Protein AF-A0A932MX57-F1 (afdb_monomer)

Structure (mmCIF, N/CA/C/O backbone):
data_AF-A0A932MX57-F1
#
_entry.id   AF-A0A932MX57-F1
#
loop_
_atom_site.group_PDB
_atom_site.id
_atom_site.type_symbol
_atom_site.label_atom_id
_atom_site.label_alt_id
_atom_s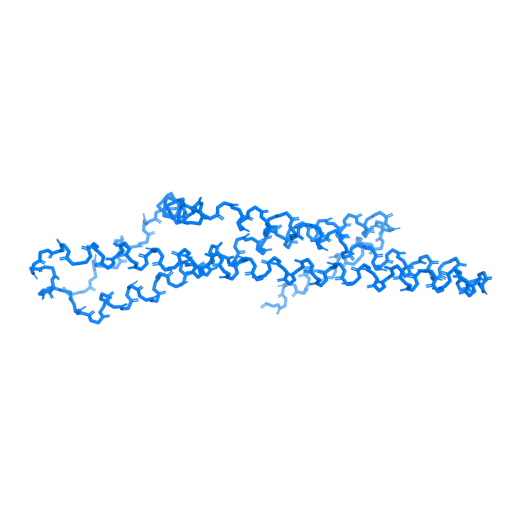ite.label_comp_id
_atom_site.label_asym_id
_atom_site.label_entity_id
_atom_site.label_seq_id
_atom_site.pdbx_PDB_ins_code
_atom_site.Cartn_x
_atom_site.Cartn_y
_atom_site.Cartn_z
_atom_site.occupancy
_atom_site.B_iso_or_equiv
_atom_site.auth_seq_id
_atom_sit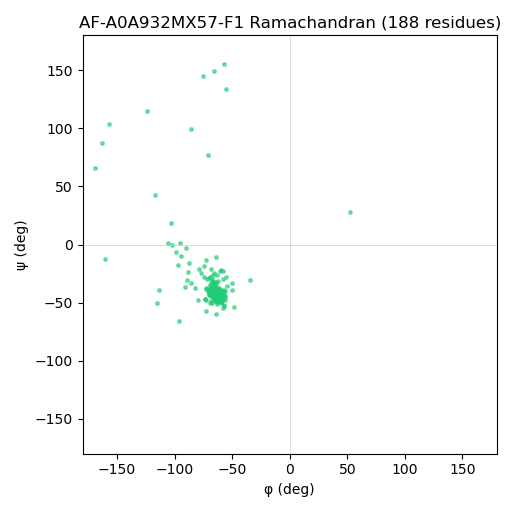e.auth_comp_id
_atom_site.auth_asym_id
_atom_site.auth_atom_id
_atom_site.pdbx_PDB_model_num
ATOM 1 N N . MET A 1 1 ? -16.344 -32.170 36.814 1.00 47.81 1 MET A N 1
ATOM 2 C CA . MET A 1 1 ? -14.963 -31.634 36.803 1.00 47.81 1 MET A CA 1
ATOM 3 C C . MET A 1 1 ? -14.183 -32.578 35.899 1.00 47.81 1 MET A C 1
ATOM 5 O O . MET A 1 1 ? -14.097 -33.732 36.265 1.00 47.81 1 MET A O 1
ATOM 9 N N . THR A 1 2 ? -13.761 -32.312 34.668 1.00 46.16 2 THR A N 1
ATOM 10 C CA . THR A 1 2 ? -13.458 -31.107 33.882 1.00 46.16 2 THR A CA 1
ATOM 11 C C . THR A 1 2 ? -13.429 -31.552 32.406 1.00 46.16 2 THR A C 1
ATOM 13 O O . THR A 1 2 ? -12.384 -31.977 31.940 1.00 46.16 2 THR A O 1
ATOM 16 N N . SER A 1 3 ? -14.552 -31.571 31.680 1.00 47.53 3 SER A N 1
ATOM 17 C CA . SER A 1 3 ? -14.542 -31.882 30.231 1.00 47.53 3 SER A CA 1
ATOM 18 C C . SER A 1 3 ? -15.901 -31.581 29.595 1.00 47.53 3 SER A C 1
ATOM 20 O O . SER A 1 3 ? -16.673 -32.481 29.284 1.00 47.53 3 SER A O 1
ATOM 22 N N . THR A 1 4 ? -16.290 -30.309 29.549 1.00 45.38 4 THR A N 1
ATOM 23 C CA . THR A 1 4 ? -17.557 -29.898 28.890 1.00 45.38 4 THR A CA 1
ATOM 24 C C . THR A 1 4 ? -17.593 -28.411 28.538 1.00 45.38 4 THR A C 1
ATOM 26 O O . THR A 1 4 ? -18.430 -27.983 27.758 1.00 45.38 4 THR A O 1
ATOM 29 N N . ALA A 1 5 ? -16.654 -27.612 29.057 1.00 40.66 5 ALA A N 1
ATOM 30 C CA . ALA A 1 5 ? -16.520 -26.193 28.720 1.00 40.66 5 ALA A CA 1
ATOM 31 C C . ALA A 1 5 ? -15.582 -25.922 27.524 1.00 40.66 5 ALA A C 1
ATOM 33 O O . ALA A 1 5 ? -15.442 -24.774 27.126 1.00 40.66 5 ALA A O 1
ATOM 34 N N . SER A 1 6 ? -14.939 -26.953 26.957 1.00 43.47 6 SER A N 1
ATOM 35 C CA . SER A 1 6 ? -13.992 -26.802 25.836 1.00 43.47 6 SER A CA 1
ATOM 36 C C . SER A 1 6 ? -14.625 -27.004 24.452 1.00 43.47 6 SER A C 1
ATOM 38 O O . SER A 1 6 ? -13.971 -26.727 23.453 1.00 43.47 6 SER A O 1
ATOM 40 N N . GLU A 1 7 ? -15.872 -27.477 24.368 1.00 38.56 7 GLU A N 1
ATOM 41 C CA . GLU A 1 7 ? -16.530 -27.784 23.083 1.00 38.56 7 GLU A CA 1
ATOM 42 C C . GLU A 1 7 ? -17.479 -26.681 22.586 1.00 38.56 7 GLU A C 1
ATOM 44 O O . GLU A 1 7 ? -17.960 -26.758 21.460 1.00 38.56 7 GLU A O 1
ATOM 49 N N . ILE A 1 8 ? -17.735 -25.628 23.374 1.00 44.47 8 ILE A N 1
ATOM 50 C CA . ILE A 1 8 ? -18.719 -24.591 23.003 1.00 44.47 8 ILE A CA 1
ATOM 51 C C . ILE A 1 8 ? -18.107 -23.453 22.153 1.00 44.47 8 ILE A C 1
ATOM 53 O O . ILE A 1 8 ? -18.850 -22.754 21.471 1.00 44.47 8 ILE A O 1
ATOM 57 N N . ASP A 1 9 ? -16.778 -23.299 22.085 1.00 45.47 9 ASP A N 1
ATOM 58 C CA . ASP A 1 9 ? -16.151 -22.101 21.479 1.00 45.47 9 ASP A CA 1
ATOM 59 C C . ASP A 1 9 ? -15.515 -22.284 20.085 1.00 45.47 9 ASP A C 1
ATOM 61 O O . ASP A 1 9 ? -15.012 -21.322 19.513 1.00 45.47 9 ASP A O 1
ATOM 65 N N . LEU A 1 10 ? -15.566 -23.475 19.475 1.00 47.25 10 LEU A N 1
ATOM 66 C CA . LEU A 1 10 ? -14.996 -23.708 18.128 1.00 47.25 10 LEU A CA 1
ATOM 67 C C . LEU A 1 10 ? -16.045 -23.741 17.000 1.00 47.25 10 LEU A C 1
ATOM 69 O O . LEU A 1 10 ? -15.696 -23.878 15.829 1.00 47.25 10 LEU A O 1
ATOM 73 N N . ALA A 1 11 ? -17.328 -23.570 17.331 1.00 41.97 11 ALA A N 1
ATOM 74 C CA . ALA A 1 11 ? -18.441 -23.550 16.377 1.00 41.97 11 ALA A CA 1
ATOM 75 C C . ALA A 1 11 ? -18.968 -22.131 16.073 1.00 41.97 11 ALA A C 1
ATOM 77 O O . ALA A 1 11 ? -20.075 -21.968 15.554 1.00 41.97 11 ALA A O 1
ATOM 78 N N . GLY A 1 12 ? -18.182 -21.087 16.362 1.00 49.28 12 GLY A N 1
ATOM 79 C CA . GLY A 1 12 ? -18.401 -19.736 15.841 1.00 49.28 12 GLY A CA 1
ATOM 80 C C . GLY A 1 12 ? -18.081 -19.705 14.349 1.00 49.28 12 GLY A C 1
ATOM 81 O O . GLY A 1 12 ? -16.996 -19.315 13.950 1.00 49.28 12 GLY A O 1
ATOM 82 N N . GLY A 1 13 ? -18.989 -20.225 13.521 1.00 53.78 13 GLY A N 1
ATOM 83 C CA . GLY A 1 13 ? -18.751 -20.403 12.091 1.00 53.78 13 GLY A CA 1
ATOM 84 C C . GLY A 1 13 ? -18.389 -19.098 11.380 1.00 53.78 13 GLY A C 1
ATOM 85 O O . GLY A 1 13 ? -18.833 -18.029 11.788 1.00 53.78 13 GLY A O 1
ATOM 86 N N . ARG A 1 14 ? -17.672 -19.209 10.252 1.00 58.84 14 ARG A N 1
ATOM 87 C CA . ARG A 1 14 ? -17.261 -18.119 9.334 1.00 58.84 14 ARG A CA 1
ATOM 88 C C . ARG A 1 14 ? -18.279 -16.970 9.177 1.00 58.84 14 ARG A C 1
ATOM 90 O O . ARG A 1 14 ? -17.895 -15.831 8.942 1.00 58.84 14 ARG A O 1
ATOM 97 N N . GLY A 1 15 ? -19.583 -17.240 9.294 1.00 59.03 15 GLY A N 1
ATOM 98 C CA . GLY A 1 15 ? -20.644 -16.226 9.261 1.00 59.03 15 GLY A CA 1
ATOM 99 C C . GLY A 1 15 ? -20.685 -15.261 10.460 1.00 59.03 15 GLY A C 1
ATOM 100 O O . GLY A 1 15 ? -21.033 -14.095 10.273 1.00 59.03 15 GLY A O 1
ATOM 101 N N . ALA A 1 16 ? -20.316 -15.697 11.669 1.00 64.81 16 ALA A N 1
ATOM 102 C CA . ALA A 1 16 ? -20.217 -14.846 12.857 1.00 64.81 16 ALA A CA 1
ATOM 103 C C . ALA A 1 16 ? -19.025 -13.881 12.750 1.00 64.81 16 ALA A C 1
ATOM 105 O O . ALA A 1 16 ? -19.187 -12.683 12.997 1.00 64.81 16 ALA A O 1
ATOM 106 N N . ASP A 1 17 ? -17.880 -14.372 12.269 1.00 71.62 17 ASP A N 1
ATOM 107 C CA . ASP A 1 17 ? -16.683 -13.561 12.011 1.00 71.62 17 ASP A CA 1
ATOM 108 C C . ASP A 1 17 ? -16.954 -12.487 10.954 1.00 71.62 17 ASP A C 1
ATOM 110 O O . ASP A 1 17 ? -16.626 -11.317 11.144 1.00 71.62 17 ASP A O 1
ATOM 114 N N . VAL A 1 18 ? -17.649 -12.844 9.867 1.00 71.31 18 VAL A N 1
ATOM 115 C CA . VAL A 1 18 ? -18.044 -11.896 8.811 1.00 71.31 18 VAL A CA 1
ATOM 116 C C . VAL A 1 18 ? -19.054 -10.863 9.326 1.00 71.31 18 VAL A C 1
ATOM 118 O O . VAL A 1 18 ? -18.989 -9.688 8.956 1.00 71.31 18 VAL A O 1
ATOM 121 N N . ALA A 1 19 ? -19.982 -11.251 10.205 1.00 74.06 19 ALA A N 1
ATOM 122 C CA . ALA A 1 19 ? -20.934 -10.319 10.807 1.00 74.06 19 ALA A CA 1
ATOM 123 C C . ALA A 1 19 ? -20.250 -9.321 11.761 1.00 74.06 19 ALA A C 1
ATOM 125 O O . ALA A 1 19 ? -20.599 -8.133 11.758 1.00 74.06 19 ALA A O 1
ATOM 126 N N . LEU A 1 20 ? -19.266 -9.783 12.540 1.00 69.69 20 LEU A N 1
ATOM 127 C CA . LEU A 1 20 ? -18.418 -8.943 13.388 1.00 69.69 20 LEU A CA 1
ATOM 128 C C . LEU A 1 20 ? -17.550 -8.007 12.542 1.00 69.69 20 LEU A C 1
ATOM 130 O O . LEU A 1 20 ? -17.558 -6.798 12.776 1.00 69.69 20 LEU A O 1
ATOM 134 N N . ALA A 1 21 ? -16.913 -8.533 11.494 1.00 69.19 21 ALA A N 1
ATOM 135 C CA . ALA A 1 21 ? -16.140 -7.759 10.531 1.00 69.19 21 ALA A CA 1
ATOM 136 C C . ALA A 1 21 ? -16.981 -6.654 9.885 1.00 69.19 21 ALA A C 1
ATOM 138 O O . ALA A 1 21 ? -16.568 -5.500 9.844 1.00 69.19 21 ALA A O 1
ATOM 139 N N . ARG A 1 22 ? -18.213 -6.959 9.461 1.00 73.44 22 ARG A N 1
ATOM 140 C CA . ARG A 1 22 ? -19.132 -5.966 8.885 1.00 73.44 22 ARG A CA 1
ATOM 141 C C . ARG A 1 22 ? -19.522 -4.876 9.884 1.00 73.44 22 ARG A C 1
ATOM 143 O O . ARG A 1 22 ? -19.647 -3.713 9.505 1.00 73.44 22 ARG A O 1
ATOM 150 N N . ARG A 1 23 ? -19.723 -5.228 11.158 1.00 72.81 23 ARG A N 1
ATOM 151 C CA . ARG A 1 23 ? -20.000 -4.250 12.223 1.00 72.81 23 ARG A CA 1
ATOM 152 C C . ARG A 1 23 ? -18.809 -3.329 12.472 1.00 72.81 23 ARG A C 1
ATOM 154 O O . ARG A 1 23 ? -19.013 -2.135 12.649 1.00 72.81 23 ARG A O 1
ATOM 161 N N . LEU A 1 24 ? -17.590 -3.855 12.447 1.00 69.44 24 LEU A N 1
ATOM 162 C CA . LEU A 1 24 ? -16.365 -3.069 12.619 1.00 69.44 24 LEU A CA 1
ATOM 163 C C . LEU A 1 24 ? -16.059 -2.207 11.389 1.00 69.44 24 LEU A C 1
ATOM 165 O O . LEU A 1 24 ? -15.724 -1.031 11.524 1.00 69.44 24 LEU A O 1
ATOM 169 N N . LEU A 1 25 ? -16.309 -2.732 10.189 1.00 71.25 25 LEU A N 1
ATOM 170 C CA . LEU A 1 25 ? -16.274 -1.965 8.944 1.00 71.25 25 LEU A CA 1
ATOM 171 C C . LEU A 1 25 ? -17.253 -0.786 8.966 1.00 71.25 25 LEU A C 1
ATOM 173 O O . LEU A 1 25 ? -16.968 0.238 8.354 1.00 71.25 25 LEU A O 1
ATOM 177 N N . ALA A 1 26 ? -18.371 -0.868 9.695 1.00 77.06 26 ALA A N 1
ATOM 178 C CA . ALA A 1 26 ? -19.262 0.278 9.873 1.00 77.06 26 ALA A CA 1
ATOM 179 C C . ALA A 1 26 ? -18.611 1.410 10.696 1.00 77.06 26 ALA A C 1
ATOM 181 O O . ALA A 1 26 ? -18.819 2.581 10.375 1.00 77.06 26 ALA A O 1
ATOM 182 N N . TYR A 1 27 ? -17.774 1.087 11.692 1.00 72.31 27 TYR A N 1
ATOM 183 C CA . TYR A 1 27 ? -16.999 2.083 12.450 1.00 72.31 27 TYR A CA 1
ATOM 184 C C . TYR A 1 27 ? -15.904 2.737 11.597 1.00 72.31 27 TYR A C 1
ATOM 186 O O . TYR A 1 27 ? -15.683 3.946 11.693 1.00 72.31 27 TYR A O 1
ATOM 194 N N . LEU A 1 28 ? -15.270 1.978 10.697 1.00 68.75 28 LEU A N 1
ATOM 195 C CA . LEU A 1 28 ? -14.362 2.540 9.687 1.00 68.75 28 LEU A CA 1
ATOM 196 C C . LEU A 1 28 ? -15.116 3.381 8.649 1.00 68.75 28 LEU A C 1
ATOM 198 O O . LEU A 1 28 ? -14.673 4.462 8.262 1.00 68.75 28 LEU A O 1
ATOM 202 N N . GLY A 1 29 ? -16.311 2.931 8.266 1.00 65.12 29 GLY A N 1
ATOM 203 C CA . GLY A 1 29 ? -17.237 3.613 7.370 1.00 65.12 29 GLY A CA 1
ATOM 204 C C . GLY A 1 29 ? -17.777 4.940 7.910 1.00 65.12 29 GLY A C 1
ATOM 205 O O . GLY A 1 29 ? -18.346 5.707 7.137 1.00 65.12 29 GLY A O 1
ATOM 206 N N . ALA A 1 30 ? -17.564 5.272 9.186 1.00 70.81 30 ALA A N 1
ATOM 207 C CA . ALA A 1 30 ? -17.800 6.622 9.702 1.00 70.81 30 ALA A CA 1
ATOM 208 C C . ALA A 1 30 ? -16.797 7.648 9.124 1.00 70.81 30 ALA A C 1
ATOM 210 O O . ALA A 1 30 ? -17.087 8.840 9.053 1.00 70.81 30 ALA A O 1
ATOM 211 N N . HIS A 1 31 ? -15.643 7.184 8.632 1.00 75.38 31 HIS A N 1
ATOM 212 C CA . HIS A 1 31 ? -14.534 8.001 8.135 1.00 75.38 31 HIS A CA 1
ATOM 213 C C . HIS A 1 31 ? -14.260 7.770 6.636 1.00 75.38 31 HIS A C 1
ATOM 215 O O . HIS A 1 31 ? -13.109 7.716 6.197 1.00 75.38 31 HIS A O 1
ATOM 221 N N . LYS A 1 32 ? -15.329 7.689 5.826 1.00 77.06 32 LYS A N 1
ATOM 222 C CA . LYS A 1 32 ? -15.288 7.342 4.385 1.00 77.06 32 LYS A CA 1
ATOM 223 C C . LYS A 1 32 ? -14.277 8.138 3.563 1.00 77.06 32 LYS A C 1
ATOM 225 O O . LYS A 1 32 ? -13.723 7.599 2.619 1.00 77.06 32 LYS A O 1
ATOM 230 N N . ARG A 1 33 ? -14.032 9.406 3.911 1.00 81.44 33 ARG A N 1
ATOM 231 C CA . ARG A 1 33 ? -13.084 10.271 3.188 1.00 81.44 33 ARG A CA 1
ATOM 232 C C . ARG A 1 33 ? -11.636 9.805 3.336 1.00 81.44 33 ARG A C 1
ATOM 234 O O . ARG A 1 33 ? -10.925 9.772 2.346 1.00 81.44 33 ARG A O 1
ATOM 241 N N . LEU A 1 34 ? -11.218 9.430 4.547 1.00 79.19 34 LEU A N 1
ATOM 242 C CA . LEU A 1 34 ? -9.859 8.932 4.799 1.00 79.19 34 LEU A CA 1
ATOM 243 C C . LEU A 1 34 ? -9.666 7.537 4.207 1.00 79.19 34 LEU A C 1
ATOM 245 O O . LEU A 1 34 ? -8.636 7.267 3.601 1.00 79.19 34 LEU A O 1
ATOM 249 N N . PHE A 1 35 ? -10.687 6.687 4.333 1.00 79.62 35 PHE A N 1
ATOM 250 C CA . PHE A 1 35 ? -10.674 5.360 3.729 1.00 79.62 35 PHE A CA 1
ATOM 251 C C . PHE A 1 35 ? -10.602 5.432 2.198 1.00 79.62 35 PHE A C 1
ATOM 253 O O . PHE A 1 35 ? -9.745 4.793 1.602 1.00 79.62 35 PHE A O 1
ATOM 260 N N . ALA A 1 36 ? -11.442 6.257 1.564 1.00 80.75 36 ALA A N 1
ATOM 261 C CA . ALA A 1 36 ? -11.409 6.461 0.119 1.00 80.75 36 ALA A CA 1
ATOM 262 C C . ALA A 1 36 ? -10.081 7.072 -0.342 1.00 80.75 36 ALA A C 1
ATOM 264 O O . ALA A 1 36 ? -9.539 6.627 -1.342 1.00 80.75 36 ALA A O 1
ATOM 265 N N . LEU A 1 37 ? -9.539 8.048 0.395 1.00 83.94 37 LEU A N 1
ATOM 266 C CA . LEU A 1 37 ? -8.249 8.668 0.092 1.00 83.94 37 LEU A CA 1
ATOM 267 C C . LEU A 1 37 ? -7.128 7.621 0.039 1.00 83.94 37 LEU A C 1
ATOM 269 O O . LEU A 1 37 ? -6.439 7.520 -0.968 1.00 83.94 37 LEU A O 1
ATOM 273 N N . ALA A 1 38 ? -6.987 6.811 1.085 1.00 80.44 38 ALA A N 1
ATOM 274 C CA . ALA A 1 38 ? -5.987 5.747 1.135 1.00 80.44 38 ALA A CA 1
ATOM 275 C C . ALA A 1 38 ? -6.220 4.658 0.077 1.00 80.44 38 ALA A C 1
ATOM 277 O O . ALA A 1 38 ? -5.279 4.243 -0.592 1.00 80.44 38 ALA A O 1
ATOM 278 N N . LEU A 1 39 ? -7.475 4.250 -0.140 1.00 80.62 39 LEU A N 1
ATOM 279 C CA . LEU A 1 39 ? -7.830 3.272 -1.172 1.00 80.62 39 LEU A CA 1
ATOM 280 C C . LEU A 1 39 ? -7.515 3.770 -2.591 1.00 80.62 39 LEU A C 1
ATOM 282 O O . LEU A 1 39 ? -7.311 2.958 -3.482 1.00 80.62 39 LEU A O 1
ATOM 286 N N . LEU A 1 40 ? -7.484 5.085 -2.813 1.00 83.81 40 LEU A N 1
ATOM 287 C CA . LEU A 1 40 ? -7.181 5.692 -4.111 1.00 83.81 40 LEU A CA 1
ATOM 288 C C . LEU A 1 40 ? -5.677 5.976 -4.265 1.00 83.81 40 LEU A C 1
ATOM 290 O O . LEU A 1 40 ? -5.124 5.789 -5.344 1.00 83.81 40 LEU A O 1
ATOM 294 N N . LEU A 1 41 ? -5.001 6.370 -3.182 1.00 82.94 41 LEU A N 1
ATOM 295 C CA . LEU A 1 41 ? -3.552 6.602 -3.152 1.00 82.94 41 LEU A CA 1
ATOM 296 C C . LEU A 1 41 ? -2.742 5.315 -3.277 1.00 82.94 41 LEU A C 1
ATOM 298 O O . LEU A 1 41 ? -1.727 5.311 -3.967 1.00 82.94 41 LEU A O 1
ATOM 302 N N . TYR A 1 42 ? -3.175 4.231 -2.633 1.00 79.12 42 TYR A N 1
ATOM 303 C CA . TYR A 1 42 ? -2.397 2.997 -2.619 1.00 79.12 42 TYR A CA 1
ATOM 304 C C . TYR A 1 42 ? -2.209 2.398 -4.032 1.00 79.12 42 TYR A C 1
ATOM 306 O O . TYR A 1 42 ? -1.067 2.133 -4.410 1.00 79.12 42 TYR A O 1
ATOM 314 N N . PRO A 1 43 ? -3.256 2.241 -4.870 1.00 78.88 43 PRO A N 1
ATOM 315 C CA . PRO A 1 43 ? -3.097 1.738 -6.235 1.00 78.88 43 PRO A CA 1
ATOM 316 C C . PRO A 1 43 ? -2.232 2.643 -7.117 1.00 78.88 43 PRO A C 1
ATOM 318 O O . PRO A 1 43 ? -1.538 2.149 -7.999 1.00 78.88 43 PRO A O 1
ATOM 321 N N . LEU A 1 44 ? -2.244 3.961 -6.885 1.00 83.56 44 LEU A N 1
ATOM 322 C CA . LEU A 1 44 ? -1.368 4.894 -7.604 1.00 83.56 44 LEU A CA 1
ATOM 323 C C . LEU A 1 44 ? 0.113 4.622 -7.302 1.00 83.56 44 LEU A C 1
ATOM 325 O O . LEU A 1 44 ? 0.935 4.628 -8.219 1.00 83.56 44 LEU A O 1
ATOM 329 N N . GLY A 1 45 ? 0.44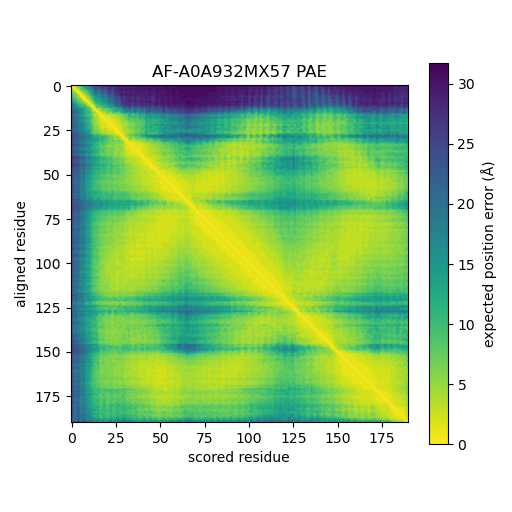3 4.325 -6.042 1.00 83.94 45 GLY A N 1
ATOM 330 C CA . GLY A 1 45 ? 1.780 3.871 -5.656 1.00 83.94 45 GLY A CA 1
ATOM 331 C C . GLY A 1 45 ? 2.135 2.531 -6.292 1.00 83.94 45 GLY A C 1
ATOM 332 O O . GLY A 1 45 ? 3.171 2.418 -6.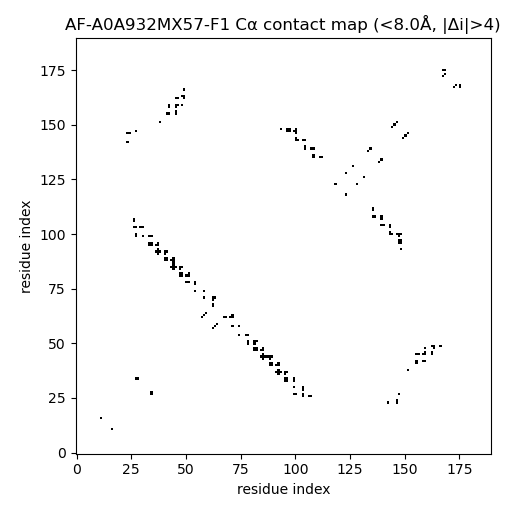939 1.00 83.94 45 GLY A O 1
ATOM 333 N N . ALA A 1 46 ? 1.228 1.554 -6.212 1.00 79.31 46 ALA A N 1
ATOM 334 C CA . ALA A 1 46 ? 1.413 0.221 -6.790 1.00 79.31 46 ALA A CA 1
ATOM 335 C C . ALA A 1 46 ? 1.692 0.248 -8.304 1.00 79.31 46 ALA A C 1
ATOM 337 O O . ALA A 1 46 ? 2.527 -0.502 -8.800 1.00 79.31 46 ALA A O 1
ATOM 338 N N . LEU A 1 47 ? 1.024 1.134 -9.049 1.00 82.38 47 LEU A N 1
ATOM 339 C CA . LEU A 1 47 ? 1.285 1.324 -10.479 1.00 82.38 47 LEU A CA 1
ATOM 340 C C . LEU A 1 47 ? 2.620 2.033 -10.740 1.00 82.38 47 LEU A C 1
ATOM 342 O O . LEU A 1 47 ? 3.259 1.779 -11.760 1.00 82.38 47 LEU A O 1
ATOM 346 N N . SER A 1 48 ? 3.061 2.894 -9.821 1.00 87.38 48 SER A N 1
ATOM 347 C CA . SER A 1 48 ? 4.342 3.597 -9.937 1.00 87.38 48 SER A CA 1
ATOM 348 C C . SER A 1 48 ? 5.534 2.646 -9.812 1.00 87.38 48 SER A C 1
ATOM 350 O O . SER A 1 48 ? 6.523 2.860 -10.505 1.00 87.38 48 SER A O 1
ATOM 352 N N . VAL A 1 49 ? 5.405 1.545 -9.056 1.00 87.56 49 VAL A N 1
ATOM 353 C CA . VAL A 1 49 ? 6.421 0.472 -8.926 1.00 87.56 49 VAL A CA 1
ATOM 354 C C . VAL A 1 49 ? 6.832 -0.115 -10.283 1.00 87.56 49 VAL A C 1
ATOM 356 O O . VAL A 1 49 ? 7.952 -0.592 -10.461 1.00 87.56 49 VAL A O 1
ATOM 359 N N . VAL A 1 50 ? 5.936 -0.077 -11.272 1.00 90.00 50 VAL A N 1
ATOM 360 C CA . VAL A 1 50 ? 6.181 -0.626 -12.611 1.00 90.00 50 VAL A CA 1
ATOM 361 C C . VAL A 1 50 ? 7.075 0.286 -13.460 1.00 90.00 50 VAL A C 1
ATOM 363 O O . VAL A 1 50 ? 7.755 -0.180 -14.375 1.00 90.00 50 VAL A O 1
ATOM 366 N N . ILE A 1 51 ? 7.109 1.585 -13.158 1.00 90.88 51 ILE A N 1
ATOM 367 C CA . ILE A 1 51 ? 7.813 2.588 -13.963 1.00 90.88 51 ILE A CA 1
ATOM 368 C C . ILE A 1 51 ? 9.345 2.421 -13.871 1.00 90.88 51 ILE A C 1
ATOM 370 O O . ILE A 1 51 ? 9.976 2.336 -14.927 1.00 90.88 51 ILE A O 1
ATOM 374 N N . PRO A 1 52 ? 9.975 2.322 -12.677 1.00 90.25 52 PRO A N 1
ATOM 375 C CA . PRO A 1 52 ? 11.422 2.150 -12.537 1.00 90.25 52 PRO A CA 1
ATOM 376 C C . PRO A 1 52 ? 12.043 1.044 -13.414 1.00 90.25 52 PRO A C 1
ATOM 378 O O . PRO A 1 52 ? 12.959 1.359 -14.174 1.00 90.25 52 PRO A O 1
ATOM 381 N N . PRO A 1 53 ? 11.575 -0.220 -13.393 1.00 89.56 53 PRO A N 1
ATOM 382 C CA . PRO A 1 53 ? 12.169 -1.285 -14.208 1.00 89.56 53 PRO A CA 1
ATOM 383 C C . PRO A 1 53 ? 11.984 -1.068 -15.716 1.00 89.56 53 PRO A C 1
ATOM 385 O O . PRO A 1 53 ? 12.882 -1.409 -16.485 1.00 89.56 53 PRO A O 1
ATOM 388 N N . PHE A 1 54 ? 10.878 -0.452 -16.150 1.00 90.38 54 PHE A N 1
ATOM 389 C CA . PHE A 1 54 ? 10.700 -0.069 -17.553 1.00 90.38 54 PHE A CA 1
ATOM 390 C C . PHE A 1 54 ? 11.723 0.990 -17.986 1.00 90.38 54 PHE A C 1
ATOM 392 O O . PHE A 1 54 ? 12.372 0.836 -19.019 1.00 90.38 54 PHE A O 1
ATOM 399 N N . LEU A 1 55 ? 11.919 2.036 -17.175 1.00 91.12 55 LEU A N 1
ATOM 400 C CA . LEU A 1 55 ? 12.907 3.077 -17.471 1.00 91.12 55 LEU A CA 1
ATOM 401 C C . LEU A 1 55 ? 14.330 2.513 -17.466 1.00 91.12 55 LEU A C 1
ATOM 403 O O . LEU A 1 55 ? 15.125 2.871 -18.327 1.00 91.12 55 LEU A O 1
ATOM 407 N N . VAL A 1 56 ? 14.652 1.610 -16.533 1.00 91.88 56 VAL A N 1
ATOM 408 C CA . VAL A 1 56 ? 15.960 0.940 -16.498 1.00 91.88 56 VAL A CA 1
ATOM 409 C C . VAL A 1 56 ? 16.191 0.140 -17.776 1.00 91.88 56 VAL A C 1
ATOM 411 O O . VAL A 1 56 ? 17.270 0.246 -18.352 1.00 91.88 56 VAL A O 1
ATOM 414 N N . ARG A 1 57 ? 15.188 -0.599 -18.264 1.00 90.81 57 ARG A N 1
ATOM 415 C CA . ARG A 1 57 ? 15.288 -1.304 -19.548 1.00 90.81 57 ARG A CA 1
ATOM 416 C C . ARG A 1 57 ? 15.604 -0.345 -20.697 1.00 90.81 57 ARG A C 1
ATOM 418 O O . ARG A 1 57 ? 16.567 -0.577 -21.413 1.00 90.81 57 ARG A O 1
ATOM 425 N N . GLU A 1 58 ? 14.840 0.734 -20.855 1.00 91.00 58 GLU A N 1
ATOM 426 C CA . GLU A 1 58 ? 15.065 1.710 -21.936 1.00 91.00 58 GLU A CA 1
ATOM 427 C C . GLU A 1 58 ? 16.441 2.387 -21.835 1.00 91.00 58 GLU A C 1
ATOM 429 O O . GLU A 1 58 ? 17.124 2.596 -22.843 1.00 91.00 58 GLU A O 1
ATOM 434 N N . ILE A 1 59 ? 16.901 2.673 -20.612 1.00 91.88 59 ILE A N 1
ATOM 435 C CA . ILE A 1 59 ? 18.254 3.186 -20.380 1.00 91.88 59 ILE A CA 1
ATOM 436 C C . ILE A 1 59 ? 19.299 2.183 -20.889 1.00 91.88 59 ILE A C 1
ATOM 438 O O . ILE A 1 59 ? 20.231 2.575 -21.593 1.00 91.88 59 ILE A O 1
ATOM 442 N N . LEU A 1 60 ? 19.156 0.901 -20.547 1.00 91.88 60 LEU A N 1
ATOM 443 C CA . LEU A 1 60 ? 20.110 -0.142 -20.925 1.00 91.88 60 LEU A CA 1
ATOM 444 C C . LEU A 1 60 ? 20.080 -0.464 -22.428 1.00 91.88 60 LEU A C 1
ATOM 446 O O . LEU A 1 60 ? 21.144 -0.617 -23.025 1.00 91.88 60 LEU A O 1
ATOM 450 N N . ASP A 1 61 ? 18.894 -0.536 -23.032 1.00 91.75 61 ASP A N 1
ATOM 451 C CA . ASP A 1 61 ? 18.702 -1.017 -24.406 1.00 91.75 61 ASP A CA 1
ATOM 452 C C . ASP A 1 61 ? 18.894 0.087 -25.461 1.00 91.75 61 ASP A C 1
ATOM 454 O O . ASP A 1 61 ? 19.375 -0.188 -26.561 1.00 91.75 61 ASP A O 1
ATOM 458 N N . VAL A 1 62 ? 18.533 1.338 -25.150 1.00 90.38 62 VAL A N 1
ATOM 459 C CA . VAL A 1 62 ? 18.514 2.444 -26.128 1.00 90.38 62 VAL A CA 1
ATOM 460 C C . VAL A 1 62 ? 19.532 3.522 -25.778 1.00 90.38 62 VAL A C 1
ATOM 462 O O . VAL A 1 62 ? 20.348 3.917 -26.616 1.00 90.38 62 VAL A O 1
ATOM 465 N N . VAL A 1 63 ? 19.521 3.996 -24.531 1.00 89.12 63 VAL A N 1
ATOM 466 C CA . VAL A 1 63 ? 20.291 5.184 -24.134 1.00 89.12 63 VAL A CA 1
ATOM 467 C C . VAL A 1 63 ? 21.786 4.893 -24.047 1.00 89.12 63 VAL A C 1
ATOM 469 O O . VAL A 1 63 ? 22.595 5.658 -24.577 1.00 89.12 63 VAL A O 1
ATOM 472 N N . ILE A 1 64 ? 22.171 3.788 -23.403 1.00 89.88 64 ILE A N 1
ATOM 473 C CA . ILE A 1 64 ? 23.582 3.410 -23.255 1.00 89.88 64 ILE A CA 1
ATOM 474 C C . ILE A 1 64 ? 24.223 3.094 -24.618 1.00 89.88 64 ILE A C 1
ATOM 476 O O . ILE A 1 64 ? 25.286 3.662 -24.895 1.00 89.88 64 ILE A O 1
ATOM 480 N N . PRO A 1 65 ? 23.615 2.275 -25.503 1.00 92.50 65 PRO A N 1
ATOM 481 C CA . PRO A 1 65 ? 24.169 2.025 -26.833 1.00 92.50 65 PRO A CA 1
ATOM 482 C C . PRO A 1 65 ? 24.216 3.284 -27.704 1.00 92.50 65 PRO A C 1
ATOM 484 O O . PRO A 1 65 ? 25.198 3.497 -28.414 1.00 92.50 65 PRO A O 1
ATOM 487 N N . GLY A 1 66 ? 23.195 4.146 -27.607 1.00 89.12 66 GLY A N 1
ATOM 488 C CA . GLY A 1 66 ? 23.130 5.425 -28.319 1.00 89.12 66 GLY A CA 1
ATOM 489 C C . GLY A 1 66 ? 24.067 6.510 -27.775 1.00 89.12 66 GLY A C 1
ATOM 490 O O . GLY A 1 66 ? 24.293 7.509 -28.453 1.00 89.12 66 GLY A O 1
ATOM 491 N N . ARG A 1 67 ? 24.637 6.318 -26.574 1.00 89.94 67 ARG A N 1
ATOM 492 C CA . ARG A 1 67 ? 25.494 7.279 -25.847 1.00 89.94 67 ARG A CA 1
ATOM 493 C C . ARG A 1 67 ? 24.863 8.673 -25.692 1.00 89.94 67 ARG A C 1
ATOM 495 O O . ARG A 1 67 ? 25.583 9.668 -25.587 1.00 89.94 67 ARG A O 1
ATOM 502 N N . ASP A 1 68 ? 23.534 8.749 -25.657 1.00 91.38 68 ASP A N 1
ATOM 503 C CA . ASP A 1 68 ? 22.801 10.011 -25.549 1.00 91.38 68 ASP A CA 1
ATOM 504 C C . ASP A 1 68 ? 22.646 10.419 -24.078 1.00 91.38 68 ASP A C 1
ATOM 506 O O . ASP A 1 68 ? 21.779 9.941 -23.342 1.00 91.38 68 ASP A O 1
ATOM 510 N N . LEU A 1 69 ? 23.515 11.329 -23.639 1.00 89.50 69 LEU A N 1
ATOM 511 C CA . LEU A 1 69 ? 23.504 11.846 -22.271 1.00 89.50 69 LEU A CA 1
ATOM 5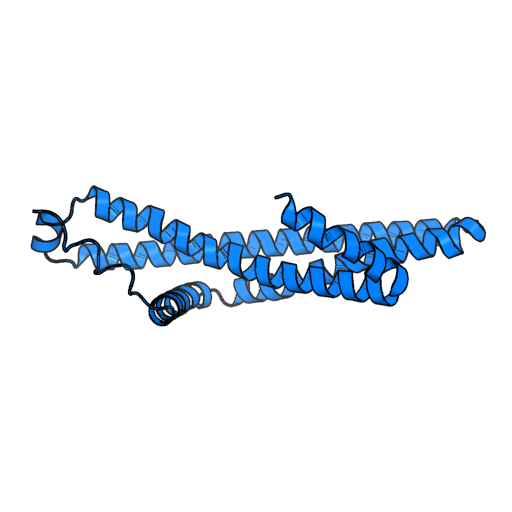12 C C . LEU A 1 69 ? 22.252 12.686 -21.967 1.00 89.50 69 LEU A C 1
ATOM 514 O O . LEU A 1 69 ? 21.832 12.752 -20.814 1.00 89.50 69 LEU A O 1
ATOM 518 N N . GLY A 1 70 ? 21.630 13.304 -22.976 1.00 91.12 70 GLY A N 1
ATOM 519 C CA . GLY A 1 70 ? 20.405 14.083 -22.799 1.00 91.12 70 GLY A CA 1
ATOM 520 C C . GLY A 1 70 ? 19.223 13.187 -22.437 1.00 91.12 70 GLY A C 1
ATOM 521 O O . GLY A 1 70 ? 18.542 13.431 -21.437 1.00 91.12 70 GLY A O 1
ATOM 522 N N . LEU A 1 71 ? 19.035 12.104 -23.197 1.00 90.50 71 LEU A N 1
ATOM 523 C CA . LEU A 1 71 ? 18.043 11.070 -22.882 1.00 90.50 71 LEU A CA 1
ATOM 524 C C . LEU A 1 71 ? 18.323 10.423 -21.522 1.00 90.50 71 LEU A C 1
ATOM 526 O O . LEU A 1 71 ? 17.391 10.207 -20.749 1.00 90.50 71 LEU A O 1
ATOM 530 N N . LEU A 1 72 ? 19.594 10.187 -21.182 1.00 92.88 72 LEU A N 1
ATOM 531 C CA . LEU A 1 72 ? 19.968 9.633 -19.881 1.00 92.88 72 LEU A CA 1
ATOM 532 C C . LEU A 1 72 ? 19.504 10.513 -18.715 1.00 92.88 72 LEU A C 1
ATOM 534 O O . LEU A 1 72 ? 18.904 10.006 -17.769 1.00 92.88 72 LEU A O 1
ATOM 538 N N . HIS A 1 73 ? 19.744 11.826 -18.778 1.00 93.06 73 HIS A N 1
ATOM 539 C CA . HIS A 1 73 ? 19.302 12.752 -17.733 1.00 93.06 73 HIS A CA 1
ATOM 540 C C . HIS A 1 73 ? 17.775 12.835 -17.637 1.00 93.06 73 HIS A C 1
ATOM 542 O O . HIS A 1 73 ? 17.241 12.891 -16.527 1.00 93.06 73 HIS A O 1
ATOM 548 N N . LEU A 1 74 ? 17.068 12.794 -18.772 1.00 93.75 74 LEU A N 1
ATOM 549 C CA . LEU A 1 74 ? 15.606 12.773 -18.797 1.00 93.75 74 LEU A CA 1
ATOM 550 C C . LEU A 1 74 ? 15.052 11.512 -18.119 1.00 93.75 74 LEU A C 1
ATOM 552 O O . LEU A 1 74 ? 14.222 11.618 -17.217 1.00 93.75 74 LEU A O 1
ATOM 556 N N . PHE A 1 75 ? 15.532 10.329 -18.510 1.00 92.88 75 PHE A N 1
ATOM 557 C CA . PHE A 1 75 ? 15.090 9.064 -17.924 1.00 92.88 75 PHE A CA 1
ATOM 558 C C . PHE A 1 75 ? 15.473 8.940 -16.446 1.00 92.88 75 PHE A C 1
ATOM 560 O O . PHE A 1 75 ? 14.661 8.471 -15.652 1.00 92.88 75 PHE A O 1
ATOM 567 N N . ALA A 1 76 ? 16.651 9.427 -16.045 1.00 92.19 76 ALA A N 1
ATOM 568 C CA . ALA A 1 76 ? 17.040 9.499 -14.638 1.00 92.19 76 ALA A CA 1
ATOM 569 C C . ALA A 1 76 ? 16.114 10.429 -13.831 1.00 92.19 76 ALA A C 1
ATOM 571 O O . ALA A 1 76 ? 15.708 10.088 -12.720 1.00 92.19 76 ALA A O 1
ATOM 572 N N . GLY A 1 77 ? 15.727 11.579 -14.393 1.00 94.31 77 GLY A N 1
ATOM 573 C CA . GLY A 1 77 ? 14.753 12.484 -13.779 1.00 94.31 77 GLY A CA 1
ATOM 574 C C . GLY A 1 77 ? 13.368 11.848 -13.631 1.00 94.31 77 GLY A C 1
ATOM 575 O O . GLY A 1 77 ? 12.768 11.923 -12.560 1.00 94.31 77 GLY A O 1
ATOM 576 N N . LEU A 1 78 ? 12.886 11.162 -14.673 1.00 94.38 78 LEU A N 1
ATOM 577 C CA . LEU A 1 78 ? 11.628 10.407 -14.632 1.00 94.38 78 LEU A CA 1
ATOM 578 C C . LEU A 1 78 ? 11.673 9.276 -13.604 1.00 94.38 78 LEU A C 1
ATOM 580 O O . LEU A 1 78 ? 10.701 9.073 -12.882 1.00 94.38 78 LEU A O 1
ATOM 584 N N . TYR A 1 79 ? 12.805 8.583 -13.494 1.00 93.44 79 TYR A N 1
ATOM 585 C CA . TYR A 1 79 ? 13.015 7.523 -12.514 1.00 93.44 79 TYR A CA 1
ATOM 586 C C . TYR A 1 79 ? 12.917 8.059 -11.083 1.00 93.44 79 TYR A C 1
ATOM 588 O O . TYR A 1 79 ? 12.175 7.519 -10.264 1.00 93.44 79 TYR A O 1
ATOM 596 N N . LEU A 1 80 ? 13.600 9.170 -10.790 1.00 94.81 80 LEU A N 1
ATOM 597 C CA . LEU A 1 80 ? 13.503 9.830 -9.486 1.00 94.81 80 LEU A CA 1
ATOM 598 C C . LEU A 1 80 ? 12.082 10.335 -9.203 1.00 94.81 80 LEU A C 1
ATOM 600 O O . LEU A 1 80 ? 11.608 10.209 -8.076 1.00 94.81 80 LEU A O 1
ATOM 604 N N . GLY A 1 81 ? 11.390 10.865 -10.214 1.00 94.56 81 GLY A N 1
ATOM 605 C CA . GLY A 1 81 ? 9.994 11.285 -10.099 1.00 94.56 81 GLY A CA 1
ATOM 606 C C . GLY A 1 81 ? 9.047 10.122 -9.793 1.00 94.56 81 GLY A C 1
ATOM 607 O O . GLY A 1 81 ? 8.181 10.253 -8.930 1.00 94.56 81 GLY A O 1
ATOM 608 N N . ALA A 1 82 ? 9.242 8.975 -10.449 1.00 92.38 82 ALA A N 1
ATOM 609 C CA . ALA A 1 82 ? 8.467 7.762 -10.207 1.00 92.38 82 ALA A CA 1
ATOM 610 C C . ALA A 1 82 ? 8.683 7.227 -8.787 1.00 92.38 82 ALA A C 1
ATOM 612 O O . ALA A 1 82 ? 7.706 6.974 -8.085 1.00 92.38 82 ALA A O 1
ATOM 613 N N . LEU A 1 83 ? 9.940 7.153 -8.328 1.00 92.62 83 LEU A N 1
ATOM 614 C CA . LEU A 1 83 ? 10.249 6.782 -6.946 1.00 92.62 83 LEU A CA 1
ATOM 615 C C . LEU A 1 83 ? 9.608 7.755 -5.958 1.00 92.62 83 LEU A C 1
ATOM 617 O O . LEU A 1 83 ? 8.965 7.339 -5.000 1.00 92.62 83 LEU A O 1
ATOM 621 N N . PHE A 1 84 ? 9.743 9.060 -6.187 1.00 94.19 84 PHE A N 1
ATOM 622 C CA . PHE A 1 84 ? 9.135 10.051 -5.308 1.00 94.19 84 PHE A CA 1
ATOM 623 C C . PHE A 1 84 ? 7.614 9.874 -5.220 1.00 94.19 84 PHE A C 1
ATOM 625 O O . PHE A 1 84 ? 7.062 9.913 -4.123 1.00 94.19 84 PHE A O 1
ATOM 632 N N . LEU A 1 85 ? 6.941 9.636 -6.349 1.00 92.31 85 LEU A N 1
ATOM 633 C CA . LEU A 1 85 ? 5.501 9.391 -6.391 1.00 92.31 85 LEU A CA 1
ATOM 634 C C . LEU A 1 85 ? 5.112 8.109 -5.642 1.00 92.31 85 LEU A C 1
ATOM 636 O O . LEU A 1 85 ? 4.156 8.124 -4.863 1.00 92.31 85 LEU A O 1
ATOM 640 N N . GLU A 1 86 ? 5.859 7.025 -5.839 1.00 89.88 86 GLU A N 1
ATOM 641 C CA . GLU A 1 86 ? 5.674 5.752 -5.140 1.00 89.88 86 GLU A CA 1
ATOM 642 C C . GLU A 1 86 ? 5.781 5.938 -3.619 1.00 89.88 86 GLU A C 1
ATOM 644 O O . GLU A 1 86 ? 4.831 5.658 -2.886 1.00 89.88 86 GLU A O 1
ATOM 649 N N . TYR A 1 87 ? 6.886 6.514 -3.138 1.00 91.31 87 TYR A N 1
ATOM 650 C CA . TYR A 1 87 ? 7.098 6.741 -1.708 1.00 91.31 87 TYR A CA 1
ATOM 651 C C . TYR A 1 87 ? 6.093 7.735 -1.117 1.00 91.31 87 TYR A C 1
ATOM 653 O O . TYR A 1 87 ? 5.571 7.503 -0.026 1.00 91.31 87 TYR A O 1
ATOM 661 N N . ALA A 1 88 ? 5.786 8.833 -1.815 1.00 93.25 88 ALA A N 1
ATOM 662 C CA . ALA A 1 88 ? 4.845 9.839 -1.330 1.00 93.25 88 ALA A CA 1
ATOM 663 C C . ALA A 1 88 ? 3.418 9.283 -1.226 1.00 93.25 88 ALA A C 1
ATOM 665 O O . ALA A 1 88 ? 2.730 9.532 -0.233 1.00 93.25 88 ALA A O 1
ATOM 666 N N . SER A 1 89 ? 2.975 8.512 -2.223 1.00 90.31 89 SER A N 1
ATOM 667 C CA . SER A 1 89 ? 1.649 7.884 -2.218 1.00 90.31 89 SER A CA 1
ATOM 668 C C . SER A 1 89 ? 1.539 6.783 -1.163 1.00 90.31 89 SER A C 1
ATOM 670 O O . SER A 1 89 ? 0.565 6.768 -0.404 1.00 90.31 89 SER A O 1
ATOM 672 N N . GLY A 1 90 ? 2.564 5.934 -1.037 1.00 88.06 90 GLY A N 1
ATOM 673 C CA . GLY A 1 90 ? 2.656 4.919 0.010 1.00 88.06 90 GLY A CA 1
ATOM 674 C C . GLY A 1 90 ? 2.629 5.536 1.408 1.00 88.06 90 GLY A C 1
ATOM 675 O O . GLY A 1 90 ? 1.814 5.144 2.245 1.00 88.06 90 GLY A O 1
ATOM 676 N N . PHE A 1 91 ? 3.437 6.573 1.645 1.00 89.88 91 PHE A N 1
ATOM 677 C CA . PHE A 1 91 ? 3.462 7.299 2.915 1.00 89.88 91 PHE A CA 1
ATOM 678 C C . PHE A 1 91 ? 2.114 7.958 3.233 1.00 89.88 91 PHE A C 1
ATOM 680 O O . PHE A 1 91 ? 1.604 7.829 4.347 1.00 89.88 91 PHE A O 1
ATOM 687 N N . ALA A 1 92 ? 1.497 8.638 2.263 1.00 90.38 92 ALA A N 1
ATOM 688 C CA . ALA A 1 92 ? 0.196 9.273 2.452 1.00 90.38 92 ALA A CA 1
ATOM 689 C C . ALA A 1 92 ? -0.909 8.248 2.754 1.00 90.38 92 ALA A C 1
ATOM 691 O O . ALA A 1 92 ? -1.737 8.486 3.637 1.00 90.38 92 ALA A O 1
ATOM 692 N N . SER A 1 93 ? -0.905 7.099 2.071 1.00 86.44 93 SER A N 1
ATOM 693 C CA . SER A 1 93 ? -1.838 6.004 2.344 1.00 86.44 93 SER A CA 1
ATOM 694 C C . SER A 1 93 ? -1.629 5.419 3.743 1.00 86.44 93 SER A C 1
ATOM 696 O O . SER A 1 93 ? -2.594 5.279 4.498 1.00 86.44 93 SER A O 1
ATOM 698 N N . LEU A 1 94 ? -0.374 5.163 4.132 1.00 86.00 94 LEU A N 1
ATOM 699 C CA . LEU A 1 94 ? -0.019 4.664 5.463 1.00 86.00 94 LEU A CA 1
ATOM 700 C C . LEU A 1 94 ? -0.501 5.616 6.565 1.00 86.00 94 LEU A C 1
ATOM 702 O O . LEU A 1 94 ? -1.145 5.191 7.524 1.00 86.00 94 LEU A O 1
ATOM 706 N N . GLN A 1 95 ? -0.258 6.919 6.406 1.00 88.44 95 GLN A N 1
ATOM 707 C CA . GLN A 1 95 ? -0.705 7.930 7.363 1.00 88.44 95 GLN A CA 1
ATOM 708 C C . GLN A 1 95 ? -2.233 8.033 7.422 1.00 88.44 95 GLN A C 1
ATOM 710 O O . GLN A 1 95 ? -2.805 8.103 8.512 1.00 88.44 95 GLN A O 1
ATOM 715 N N . ALA A 1 96 ? -2.915 8.010 6.275 1.00 86.88 96 ALA A N 1
ATOM 716 C CA . ALA A 1 96 ? -4.374 8.031 6.224 1.00 86.88 96 ALA A CA 1
ATOM 717 C C . ALA A 1 96 ? -4.988 6.803 6.919 1.00 86.88 96 ALA A C 1
ATOM 719 O O . ALA A 1 96 ? -5.953 6.955 7.674 1.00 86.88 9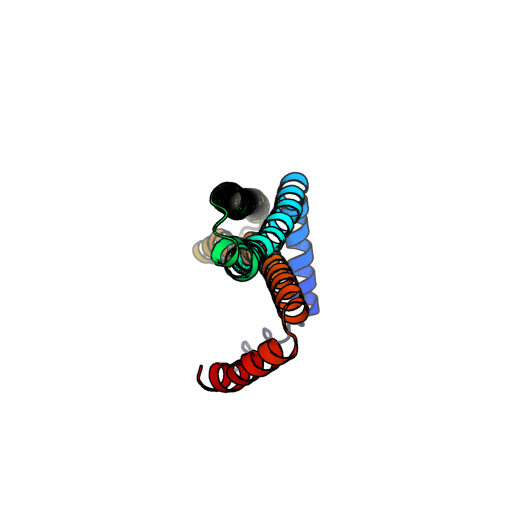6 ALA A O 1
ATOM 720 N N . MET A 1 97 ? -4.401 5.620 6.725 1.00 83.62 97 MET A N 1
ATOM 721 C CA . MET A 1 97 ? -4.801 4.375 7.387 1.00 83.62 97 MET A CA 1
ATOM 722 C C . MET A 1 97 ? -4.532 4.395 8.893 1.00 83.62 97 MET A C 1
ATOM 724 O O . MET A 1 97 ? -5.416 4.051 9.677 1.00 83.62 97 MET A O 1
ATOM 728 N N . SER A 1 98 ? -3.372 4.898 9.319 1.00 85.56 98 SER A N 1
ATOM 729 C CA . SER A 1 98 ? -3.046 5.066 10.739 1.00 85.56 98 SER A CA 1
ATOM 730 C C . SER A 1 98 ? -4.044 5.995 11.442 1.00 85.56 98 SER A C 1
ATOM 732 O O . SER A 1 98 ? -4.649 5.634 12.455 1.00 85.56 98 SER A O 1
ATOM 734 N N . VAL A 1 99 ? -4.325 7.165 10.855 1.00 87.44 99 VAL A N 1
ATOM 735 C CA . VAL A 1 99 ? -5.316 8.110 11.396 1.00 87.44 99 VAL A CA 1
ATOM 736 C C . VAL A 1 99 ? -6.717 7.498 11.415 1.00 87.44 99 VAL A C 1
ATOM 738 O O . VAL A 1 99 ? -7.459 7.693 12.382 1.00 87.44 99 VAL A O 1
ATOM 741 N N . LEU A 1 100 ? -7.096 6.761 10.370 1.00 85.25 100 LEU A N 1
ATOM 742 C CA . LEU A 1 100 ? -8.375 6.062 10.302 1.00 85.25 100 LEU A CA 1
ATOM 743 C C . LEU A 1 100 ? -8.519 5.039 11.439 1.00 85.25 100 LEU A C 1
ATOM 745 O O . LEU A 1 100 ? -9.528 5.072 12.147 1.00 85.25 100 LEU A O 1
ATOM 749 N N . GLY A 1 101 ? -7.509 4.189 11.643 1.00 83.44 101 GLY A N 1
ATOM 750 C CA . GLY A 1 101 ? -7.491 3.184 12.705 1.00 83.44 101 GLY A CA 1
ATOM 751 C C . GLY A 1 101 ? -7.609 3.808 14.089 1.00 83.44 101 GLY A C 1
ATOM 752 O O . GLY A 1 101 ? -8.454 3.402 14.884 1.00 83.44 101 GLY A O 1
ATOM 753 N N . GLN A 1 102 ? -6.857 4.877 14.357 1.00 86.38 102 GLN A N 1
ATOM 754 C CA . GLN A 1 102 ? -6.933 5.584 15.640 1.00 86.38 102 GLN A CA 1
ATOM 755 C C . GLN A 1 102 ? -8.303 6.235 15.881 1.00 86.38 102 GLN A C 1
ATOM 757 O O . GLN A 1 102 ? -8.830 6.200 16.996 1.00 86.38 102 GLN A O 1
ATOM 762 N N . ARG A 1 103 ? -8.929 6.811 14.846 1.00 86.88 103 ARG A N 1
ATOM 763 C CA . ARG A 1 103 ? -10.274 7.392 14.978 1.00 86.88 103 ARG A CA 1
ATOM 764 C C . ARG A 1 103 ? -11.340 6.327 15.213 1.00 86.88 103 ARG A C 1
ATOM 766 O O . ARG A 1 103 ? -12.171 6.508 16.100 1.00 86.88 103 ARG A O 1
ATOM 773 N N . ALA A 1 104 ? -11.299 5.223 14.468 1.00 83.44 104 ALA A N 1
ATOM 774 C CA . ALA A 1 104 ? -12.206 4.097 14.673 1.00 83.44 104 ALA A CA 1
ATOM 775 C C . ALA A 1 104 ? -12.051 3.509 16.084 1.00 83.44 104 ALA A C 1
ATOM 777 O O . ALA A 1 104 ? -13.047 3.310 16.781 1.00 83.44 104 ALA A O 1
ATOM 778 N N . MET A 1 105 ? -10.806 3.349 16.540 1.00 84.62 105 MET A N 1
ATOM 779 C CA . MET A 1 105 ? -10.468 2.893 17.886 1.00 84.62 105 MET A CA 1
ATOM 780 C C . MET A 1 105 ? -11.064 3.793 18.971 1.00 84.62 105 MET A C 1
ATOM 782 O O . MET A 1 105 ? -11.677 3.316 19.928 1.00 84.62 105 MET A O 1
ATOM 786 N N . ARG A 1 106 ? -10.919 5.114 18.814 1.00 87.38 106 ARG A N 1
ATOM 787 C CA . ARG A 1 106 ? -11.468 6.100 19.750 1.00 87.38 106 ARG A CA 1
ATOM 788 C C . ARG A 1 106 ? -12.989 5.993 19.851 1.00 87.38 106 ARG A C 1
ATOM 790 O O . ARG A 1 106 ? -13.521 6.004 20.961 1.00 87.38 106 ARG A O 1
ATOM 797 N N . THR A 1 107 ? -13.681 5.888 18.717 1.00 86.69 107 THR A N 1
ATOM 798 C CA . THR A 1 107 ? -15.142 5.742 18.691 1.00 86.69 107 THR A CA 1
ATOM 799 C C . THR A 1 107 ? -15.573 4.431 19.349 1.00 86.69 107 THR A C 1
ATOM 801 O O . THR A 1 107 ? -16.438 4.445 20.221 1.00 86.69 107 THR A O 1
ATOM 804 N N . LEU A 1 108 ? -14.914 3.316 19.021 1.00 85.69 108 LEU A N 1
ATOM 805 C CA . LEU A 1 108 ? -15.250 2.006 19.576 1.00 85.69 108 LEU A CA 1
ATOM 806 C C . LEU A 1 108 ? -15.035 1.946 21.099 1.00 85.69 108 LEU A C 1
ATOM 808 O O . LEU A 1 108 ? -15.910 1.468 21.821 1.00 85.69 108 LEU A O 1
ATOM 812 N N . ARG A 1 109 ? -13.919 2.491 21.610 1.00 87.62 109 ARG A N 1
ATOM 813 C CA . ARG A 1 109 ? -13.668 2.591 23.061 1.00 87.62 109 ARG A CA 1
ATOM 814 C C . ARG A 1 109 ? -14.732 3.440 23.763 1.00 87.62 109 ARG A C 1
ATOM 816 O O . ARG A 1 109 ? -15.188 3.056 24.837 1.00 87.62 109 ARG A O 1
ATOM 823 N N . SER A 1 110 ? -15.155 4.554 23.161 1.00 90.19 110 SER A N 1
ATOM 824 C CA . SER A 1 110 ? -16.210 5.418 23.713 1.00 90.19 110 SER A CA 1
ATOM 825 C C . SER A 1 110 ? -17.553 4.687 23.824 1.00 90.19 110 SER A C 1
ATOM 827 O O . SER A 1 110 ? -18.185 4.709 24.882 1.00 90.19 110 SER A O 1
ATOM 829 N N . ASP A 1 111 ? -17.967 3.985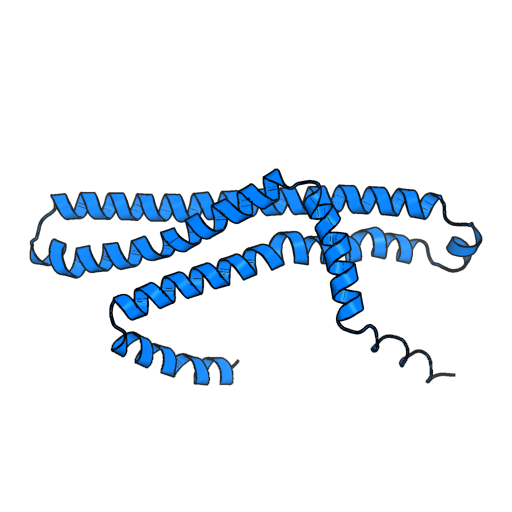 22.769 1.00 88.69 111 ASP A N 1
ATOM 830 C CA . ASP A 1 111 ? -19.248 3.272 22.739 1.00 88.69 111 ASP A CA 1
ATOM 831 C C . ASP A 1 111 ? -19.264 2.078 23.698 1.00 88.69 111 ASP A C 1
ATOM 833 O O . ASP A 1 111 ? -20.244 1.858 24.419 1.00 88.69 111 ASP A O 1
ATOM 837 N N . LEU A 1 112 ? -18.155 1.338 23.779 1.00 88.25 112 LEU A N 1
ATOM 838 C CA . LEU A 1 112 ? -18.012 0.254 24.746 1.00 88.25 112 LEU A CA 1
ATOM 839 C C . LEU A 1 112 ? -17.986 0.780 26.184 1.00 88.25 112 LEU A C 1
ATOM 841 O O . LEU A 1 112 ? -18.656 0.211 27.044 1.00 88.25 112 LEU A O 1
ATOM 845 N N . PHE A 1 113 ? -17.293 1.888 26.456 1.00 89.81 113 PHE A N 1
ATOM 846 C CA . PHE A 1 113 ? -17.271 2.497 27.786 1.00 89.81 113 PHE A CA 1
ATOM 847 C C . PHE A 1 113 ? -18.666 2.974 28.218 1.00 89.81 113 PHE A C 1
ATOM 849 O O . PHE A 1 113 ? -19.093 2.724 29.347 1.00 89.81 113 PHE A O 1
ATOM 856 N N . ALA A 1 114 ? -19.424 3.594 27.309 1.00 92.31 114 ALA A N 1
ATOM 857 C CA . ALA A 1 114 ? -20.811 3.984 27.553 1.00 92.31 114 ALA A CA 1
ATOM 858 C C . ALA A 1 114 ? -21.730 2.772 27.787 1.00 92.31 114 ALA A C 1
ATOM 860 O O . ALA A 1 114 ? -22.673 2.848 28.577 1.00 92.31 114 ALA A O 1
ATOM 861 N N . LYS A 1 115 ? -21.467 1.641 27.119 1.00 89.56 115 LYS A N 1
ATOM 862 C CA . LYS A 1 115 ? -22.210 0.393 27.330 1.00 89.56 115 LYS A CA 1
ATOM 863 C C . LYS A 1 115 ? -21.893 -0.229 28.686 1.00 89.56 115 LYS A C 1
ATOM 865 O O . LYS A 1 115 ? -22.822 -0.643 29.374 1.00 89.56 115 LYS A O 1
ATOM 870 N N . VAL A 1 116 ? -20.617 -0.258 29.071 1.00 88.94 116 VAL A N 1
ATOM 871 C CA . VAL A 1 116 ? -20.163 -0.810 30.353 1.00 88.94 116 VAL A CA 1
ATOM 872 C C . VAL A 1 116 ? -20.781 -0.047 31.520 1.00 88.94 116 VAL A C 1
ATOM 874 O O . VAL A 1 116 ? -21.318 -0.678 32.420 1.00 88.94 116 VAL A O 1
ATOM 877 N N . GLN A 1 117 ? -20.832 1.287 31.470 1.00 90.75 117 GLN A N 1
ATOM 878 C CA . GLN A 1 117 ? -21.467 2.102 32.520 1.00 90.75 117 GLN A CA 1
ATOM 879 C C . GLN A 1 117 ? -22.961 1.808 32.742 1.00 90.75 117 GLN A C 1
ATOM 881 O O . GLN A 1 117 ? -23.494 2.116 33.802 1.00 90.75 117 GLN A O 1
ATOM 886 N N . LYS A 1 118 ? -23.650 1.227 31.753 1.00 93.06 118 LYS A N 1
ATOM 887 C CA . LYS A 1 118 ? -25.080 0.887 31.829 1.00 93.06 118 LYS A CA 1
ATOM 888 C C . LYS A 1 118 ? -25.331 -0.564 32.250 1.00 93.06 118 LYS A C 1
ATOM 890 O O . LYS A 1 118 ? -26.483 -0.995 32.257 1.00 93.06 118 LYS A O 1
ATOM 895 N N . LEU A 1 119 ? -24.283 -1.343 32.530 1.00 91.00 119 LEU A N 1
ATOM 896 C CA . LEU A 1 119 ? -24.431 -2.734 32.952 1.00 91.00 119 LEU A CA 1
ATOM 897 C C . LEU A 1 119 ? -24.903 -2.818 34.413 1.00 91.00 119 LEU A C 1
ATOM 899 O O . LEU A 1 119 ? -24.513 -1.992 35.237 1.00 91.00 119 LEU A O 1
ATOM 903 N N . PRO A 1 120 ? -25.738 -3.813 34.755 1.00 92.06 120 PRO A N 1
ATOM 904 C CA . PRO A 1 120 ? -26.193 -4.015 36.126 1.00 92.06 120 PRO A CA 1
ATOM 905 C C . PRO A 1 120 ? -25.033 -4.416 37.048 1.00 92.06 120 PRO A C 1
ATOM 907 O O . PRO A 1 120 ? -24.121 -5.122 36.620 1.00 92.06 120 PRO A O 1
ATOM 910 N N . ALA A 1 121 ? -25.110 -4.043 38.331 1.00 87.75 121 ALA A N 1
ATOM 911 C CA . ALA A 1 121 ? -24.092 -4.351 39.348 1.00 87.75 121 ALA A CA 1
ATOM 912 C C . ALA A 1 121 ? -23.707 -5.846 39.385 1.00 87.75 121 ALA A C 1
ATOM 914 O O . ALA A 1 121 ? -22.527 -6.181 39.400 1.00 87.75 121 ALA A O 1
ATOM 915 N N . ALA A 1 122 ? -24.693 -6.739 39.225 1.00 89.19 122 ALA A N 1
ATOM 916 C CA . ALA A 1 122 ? -24.493 -8.190 39.181 1.00 89.19 122 ALA A CA 1
ATOM 917 C C . ALA A 1 122 ? -23.532 -8.673 38.073 1.00 89.19 122 ALA A C 1
ATOM 919 O O . ALA A 1 122 ? -22.972 -9.765 38.170 1.00 89.19 122 ALA A O 1
ATOM 920 N N . TYR A 1 123 ? -23.341 -7.894 37.001 1.00 86.69 123 TYR A N 1
ATOM 921 C CA . TYR A 1 123 ? -22.343 -8.193 35.972 1.00 86.69 123 TYR A CA 1
ATOM 922 C C . TYR A 1 123 ? -20.915 -7.966 36.489 1.00 86.69 123 TYR A C 1
ATOM 924 O O . TYR A 1 123 ? -20.015 -8.755 36.188 1.00 86.69 123 TYR A O 1
ATOM 932 N N . PHE A 1 124 ? -20.714 -6.913 37.283 1.00 86.19 124 PHE A N 1
ATOM 933 C CA . PHE A 1 124 ? -19.423 -6.552 37.867 1.00 86.19 124 PHE A CA 1
ATOM 934 C C . PHE A 1 124 ? -19.024 -7.479 39.021 1.00 86.19 124 PHE A C 1
ATOM 936 O O . PHE A 1 124 ? -17.839 -7.743 39.190 1.00 86.19 124 PHE A O 1
ATOM 943 N N . ASP A 1 125 ? -19.992 -8.070 39.723 1.00 87.69 125 ASP A N 1
ATOM 944 C CA . ASP A 1 125 ? -19.721 -9.081 40.758 1.00 87.69 125 ASP A CA 1
ATOM 945 C C . ASP A 1 125 ? -19.192 -10.401 40.169 1.00 87.69 125 ASP A C 1
ATOM 947 O O . ASP A 1 125 ? -18.454 -11.142 40.815 1.00 87.69 125 ASP A O 1
ATOM 951 N N . ARG A 1 126 ? -19.570 -10.711 38.921 1.00 86.00 126 ARG A N 1
ATOM 952 C CA . ARG A 1 126 ? -19.208 -11.961 38.227 1.00 86.00 126 ARG A CA 1
ATOM 953 C C . ARG A 1 126 ? -17.999 -11.824 37.307 1.00 86.00 126 ARG A C 1
ATOM 955 O O . ARG A 1 126 ? -17.413 -12.832 36.912 1.00 86.00 126 ARG A O 1
ATOM 962 N N . THR A 1 127 ? -17.640 -10.597 36.938 1.00 83.25 127 THR A N 1
ATOM 963 C CA . THR A 1 127 ? -16.610 -10.330 35.932 1.00 83.25 127 THR A CA 1
ATOM 964 C C . THR A 1 127 ? -15.538 -9.428 36.530 1.00 83.25 127 THR A C 1
ATOM 966 O O . THR A 1 127 ? -15.829 -8.267 36.812 1.00 83.25 127 THR A O 1
ATOM 969 N N . PRO A 1 128 ? -14.288 -9.906 36.685 1.00 86.75 128 PRO A N 1
ATOM 970 C CA . PRO A 1 128 ? -13.213 -9.079 37.219 1.00 86.75 128 PRO A CA 1
ATOM 971 C C . PRO A 1 128 ? -13.048 -7.794 36.402 1.00 86.75 128 PRO A C 1
ATOM 973 O O . PRO A 1 128 ? -12.973 -7.848 35.171 1.00 86.75 128 PRO A O 1
ATOM 976 N N . SER A 1 129 ? -12.926 -6.651 37.076 1.00 82.19 129 SER A N 1
ATOM 977 C CA . SER A 1 129 ? -12.740 -5.337 36.441 1.00 82.19 129 SER A CA 1
ATOM 978 C C . SER A 1 129 ? -11.543 -5.309 35.481 1.00 82.19 129 SER A C 1
ATOM 980 O O . SER A 1 129 ? -11.634 -4.736 34.396 1.00 82.19 129 SER A O 1
ATOM 982 N N . GLY A 1 130 ? -10.463 -6.025 35.815 1.00 84.19 130 GLY A N 1
ATOM 983 C CA . GLY A 1 130 ? -9.301 -6.204 34.940 1.00 84.19 130 GLY A CA 1
ATOM 984 C C . GLY A 1 130 ? -9.639 -6.865 33.599 1.00 84.19 130 GLY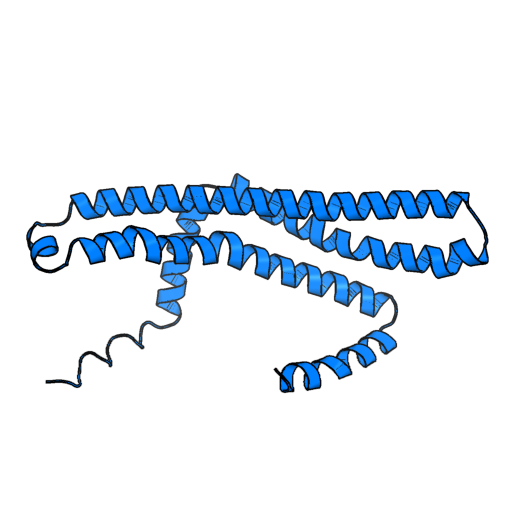 A C 1
ATOM 985 O O . GLY A 1 130 ? -9.162 -6.414 32.567 1.00 84.19 130 GLY A O 1
ATOM 986 N N . ARG A 1 131 ? -10.541 -7.859 33.573 1.00 85.31 131 ARG A N 1
ATOM 987 C CA . ARG A 1 131 ? -10.980 -8.510 32.324 1.00 85.31 131 ARG A CA 1
ATOM 988 C C . ARG A 1 131 ? -11.773 -7.550 31.441 1.00 85.31 131 ARG A C 1
ATOM 990 O O . ARG A 1 131 ? -11.634 -7.586 30.224 1.00 85.31 131 ARG A O 1
ATOM 997 N N . ILE A 1 132 ? -12.597 -6.693 32.046 1.00 82.75 132 ILE A N 1
ATOM 998 C CA . ILE A 1 132 ? -13.350 -5.660 31.322 1.00 82.75 132 ILE A CA 1
ATOM 999 C C . ILE A 1 132 ? -12.374 -4.668 30.681 1.00 82.75 132 ILE A C 1
ATOM 1001 O O . ILE A 1 132 ? -12.520 -4.349 29.503 1.00 82.75 132 ILE A O 1
ATOM 1005 N N . LEU A 1 133 ? -11.350 -4.243 31.428 1.00 84.38 133 LEU A N 1
ATOM 1006 C CA . LEU A 1 133 ? -10.318 -3.340 30.928 1.00 84.38 133 LEU A CA 1
ATOM 1007 C C . LEU A 1 133 ? -9.520 -3.965 29.776 1.00 84.38 133 LEU A C 1
ATOM 1009 O O . LEU A 1 133 ? -9.428 -3.349 28.722 1.00 84.38 133 LEU A O 1
ATOM 1013 N N . THR A 1 134 ? -9.033 -5.201 29.927 1.00 86.00 134 THR A N 1
ATOM 1014 C CA . THR A 1 134 ? -8.292 -5.910 28.869 1.00 86.00 134 THR A CA 1
ATOM 1015 C C . THR A 1 134 ? -9.114 -6.047 27.589 1.00 86.00 134 THR A C 1
ATOM 1017 O O . THR A 1 134 ? -8.583 -5.831 26.505 1.00 86.00 134 THR A O 1
ATOM 1020 N N . ARG A 1 135 ? -10.419 -6.331 27.694 1.00 82.75 135 ARG A N 1
ATOM 1021 C CA . ARG A 1 135 ? -11.307 -6.393 26.523 1.00 82.75 135 ARG A CA 1
ATOM 1022 C C . ARG A 1 135 ? -11.531 -5.028 25.877 1.00 82.75 135 ARG A C 1
ATOM 1024 O O . ARG A 1 135 ? -11.620 -4.941 24.663 1.00 82.75 135 ARG A O 1
ATOM 1031 N N . LEU A 1 136 ? -11.630 -3.959 26.667 1.00 81.44 136 LEU A N 1
ATOM 1032 C CA . LEU A 1 136 ? -11.778 -2.585 26.166 1.00 81.44 136 LEU A CA 1
ATOM 1033 C C . LEU A 1 136 ? -10.507 -2.053 25.491 1.00 81.44 136 LEU A C 1
ATOM 1035 O O . LEU A 1 136 ? -10.588 -1.173 24.630 1.00 81.44 136 LEU A O 1
ATOM 1039 N N . THR A 1 137 ? -9.338 -2.535 25.912 1.00 82.75 137 THR A N 1
ATOM 1040 C CA . THR A 1 137 ? -8.053 -2.086 25.380 1.00 82.75 137 THR A CA 1
ATOM 1041 C C . THR A 1 137 ? -7.554 -3.008 24.282 1.00 82.75 137 THR A C 1
ATOM 1043 O O . THR A 1 137 ? -7.512 -2.564 23.140 1.00 82.75 137 THR A O 1
ATOM 1046 N N . ASN A 1 138 ? -7.236 -4.261 24.609 1.00 83.81 138 ASN A N 1
ATOM 1047 C CA . ASN A 1 138 ? -6.426 -5.153 23.781 1.00 83.81 138 ASN A CA 1
ATOM 1048 C C . ASN A 1 138 ? -7.245 -5.781 22.652 1.00 83.81 138 ASN A C 1
ATOM 1050 O O . ASN A 1 138 ? -6.826 -5.727 21.501 1.00 83.81 138 ASN A O 1
ATOM 1054 N N . ASP A 1 139 ? -8.433 -6.316 22.949 1.00 81.69 139 ASP A N 1
ATOM 1055 C CA . ASP A 1 139 ? -9.271 -6.957 21.922 1.00 81.69 139 ASP A CA 1
ATOM 1056 C C . ASP A 1 139 ? -9.715 -5.934 20.866 1.00 81.69 139 ASP A C 1
ATOM 1058 O O . ASP A 1 139 ? -9.710 -6.196 19.666 1.00 81.69 139 ASP A O 1
ATOM 1062 N N . VAL A 1 140 ? -10.070 -4.732 21.322 1.00 77.88 140 VAL A N 1
ATOM 1063 C CA . VAL A 1 140 ? -10.468 -3.610 20.463 1.00 77.88 140 VAL A CA 1
ATOM 1064 C C . VAL A 1 140 ? -9.287 -3.146 19.601 1.00 77.88 140 VAL A C 1
ATOM 1066 O O . VAL A 1 140 ? -9.485 -2.776 18.447 1.00 77.88 140 VAL A O 1
ATOM 1069 N N . GLU A 1 141 ? -8.064 -3.192 20.133 1.00 81.44 141 GLU A N 1
ATOM 1070 C CA . GLU A 1 141 ? -6.853 -2.742 19.441 1.00 81.44 141 GLU A CA 1
ATOM 1071 C C . GLU A 1 141 ? -6.444 -3.730 18.356 1.00 81.44 141 GLU A C 1
ATOM 1073 O O . GLU A 1 141 ? -6.291 -3.322 17.206 1.00 81.44 141 GLU A O 1
ATOM 1078 N N . ALA A 1 142 ? -6.426 -5.024 18.683 1.00 77.81 142 ALA A N 1
ATOM 1079 C CA . ALA A 1 142 ? -6.206 -6.094 17.716 1.00 77.81 142 ALA A CA 1
ATOM 1080 C C . ALA A 1 142 ? -7.239 -6.052 16.576 1.00 77.81 142 ALA A C 1
ATOM 1082 O O . ALA A 1 142 ? -6.889 -6.173 15.402 1.00 77.81 142 ALA A O 1
ATOM 1083 N N . LEU A 1 143 ? -8.518 -5.817 16.896 1.00 73.81 143 LEU A N 1
ATOM 1084 C CA . LEU A 1 143 ? -9.556 -5.651 15.878 1.00 73.81 143 LEU A CA 1
ATOM 1085 C C . LEU A 1 143 ? -9.316 -4.409 15.012 1.00 73.81 143 LEU A C 1
ATOM 1087 O O . LEU A 1 143 ? -9.455 -4.483 13.794 1.00 73.81 143 LEU A O 1
ATOM 1091 N N . SER A 1 144 ? -8.956 -3.272 15.609 1.00 73.69 144 SER A N 1
ATOM 1092 C CA . SER A 1 144 ? -8.691 -2.040 14.858 1.00 73.69 144 SER A CA 1
ATOM 1093 C C . SER A 1 144 ? -7.509 -2.197 13.898 1.00 73.69 144 SER A C 1
ATOM 1095 O O . SER A 1 144 ? -7.598 -1.766 12.751 1.00 73.69 144 SER A O 1
ATOM 1097 N N . GLU A 1 145 ? -6.437 -2.865 14.324 1.00 77.25 145 GLU A N 1
ATOM 1098 C CA . GLU A 1 145 ? -5.238 -3.105 13.516 1.00 77.25 145 GLU A CA 1
ATOM 1099 C C . GLU A 1 145 ? -5.535 -3.960 12.274 1.00 77.25 145 GLU A C 1
ATOM 1101 O O . GLU A 1 145 ? -5.239 -3.552 11.149 1.00 77.25 145 GLU A O 1
ATOM 1106 N N . VAL A 1 146 ? -6.234 -5.088 12.437 1.00 73.19 146 VAL A N 1
ATOM 1107 C CA . VAL A 1 146 ? -6.583 -5.983 11.317 1.00 73.19 146 VAL A CA 1
ATOM 1108 C C . VAL A 1 146 ? -7.346 -5.249 10.206 1.00 73.19 146 VAL A C 1
ATOM 1110 O O . VAL A 1 146 ? -7.083 -5.467 9.020 1.00 73.19 146 VAL A O 1
ATOM 1113 N N . PHE A 1 147 ? -8.272 -4.352 10.558 1.00 67.19 147 PHE A N 1
ATOM 1114 C CA . PHE A 1 147 ? -9.066 -3.637 9.556 1.00 67.19 147 PHE A CA 1
ATOM 1115 C C . PHE A 1 147 ? -8.443 -2.324 9.067 1.00 67.19 147 PHE A C 1
ATOM 1117 O O . PHE A 1 147 ? -8.693 -1.940 7.924 1.00 67.19 147 PHE A O 1
ATOM 1124 N N . ALA A 1 148 ? -7.672 -1.619 9.900 1.00 69.62 148 ALA A N 1
ATOM 1125 C CA . ALA A 1 148 ? -7.085 -0.332 9.536 1.00 69.62 148 ALA A CA 1
ATOM 1126 C C . ALA A 1 148 ? -5.795 -0.479 8.728 1.00 69.62 148 ALA A C 1
ATOM 1128 O O . ALA A 1 148 ? -5.575 0.304 7.815 1.00 69.62 148 ALA A O 1
ATOM 1129 N N . THR A 1 149 ? -4.949 -1.461 9.031 1.00 67.38 149 THR A N 1
ATOM 1130 C CA . THR A 1 149 ? -3.678 -1.661 8.317 1.00 67.38 149 THR A CA 1
ATOM 1131 C C . THR A 1 149 ? -3.674 -2.957 7.521 1.00 67.38 149 THR A C 1
ATOM 1133 O O . THR A 1 149 ? -3.229 -2.946 6.377 1.00 67.38 149 THR A O 1
ATOM 1136 N N . GLY A 1 150 ? -4.234 -4.049 8.047 1.00 71.69 150 GLY A N 1
ATOM 1137 C CA . GLY A 1 150 ? -4.205 -5.353 7.374 1.00 71.69 150 GLY A CA 1
ATOM 1138 C C . GLY A 1 150 ? -4.971 -5.384 6.045 1.00 71.69 150 GLY A C 1
ATOM 1139 O O . GLY A 1 150 ? -4.393 -5.633 4.990 1.00 71.69 150 GLY A O 1
ATOM 1140 N N . ALA A 1 151 ? -6.275 -5.102 6.071 1.00 71.88 151 ALA A N 1
ATOM 1141 C CA . ALA A 1 151 ? -7.149 -5.295 4.907 1.00 71.88 151 ALA A CA 1
ATOM 1142 C C . ALA A 1 151 ? -6.778 -4.434 3.680 1.00 71.88 151 ALA A C 1
ATOM 1144 O O . ALA A 1 151 ? -6.802 -4.922 2.550 1.00 71.88 151 ALA A O 1
ATOM 1145 N N . VAL A 1 152 ? -6.440 -3.157 3.888 1.00 73.69 152 VAL A N 1
ATOM 1146 C CA . VAL A 1 152 ? -6.085 -2.241 2.790 1.00 73.69 152 VAL A CA 1
ATOM 1147 C C . VAL A 1 152 ? -4.709 -2.570 2.220 1.00 73.69 152 VAL A C 1
ATOM 1149 O O . VAL A 1 152 ? -4.549 -2.535 1.003 1.00 73.69 152 VAL A O 1
ATOM 1152 N N . THR A 1 153 ? -3.751 -2.953 3.069 1.00 78.56 153 THR A N 1
ATOM 1153 C CA . THR A 1 153 ? -2.419 -3.372 2.610 1.00 78.56 153 THR A CA 1
ATOM 1154 C C . THR A 1 153 ? -2.511 -4.644 1.780 1.00 78.56 153 THR A C 1
ATOM 1156 O O . THR A 1 153 ? -1.981 -4.660 0.683 1.00 78.56 153 THR A O 1
ATOM 1159 N N . VAL A 1 154 ? -3.283 -5.652 2.207 1.00 83.38 154 VAL A N 1
ATOM 1160 C CA . VAL A 1 154 ? -3.470 -6.891 1.426 1.00 83.38 154 VAL A CA 1
ATOM 1161 C C . VAL A 1 154 ? -4.070 -6.614 0.045 1.00 83.38 154 VAL A C 1
ATOM 1163 O O . VAL A 1 154 ? -3.597 -7.146 -0.956 1.00 83.38 154 VAL A O 1
ATOM 1166 N N . LEU A 1 155 ? -5.111 -5.778 -0.033 1.00 79.88 155 LEU A N 1
ATOM 1167 C CA . LEU A 1 155 ? -5.682 -5.361 -1.321 1.00 79.88 155 LEU A CA 1
ATOM 1168 C C . LEU A 1 155 ? -4.641 -4.663 -2.196 1.00 79.88 155 LEU A C 1
ATOM 1170 O O . LEU A 1 155 ? -4.561 -4.901 -3.400 1.00 79.88 155 LEU A O 1
ATOM 1174 N N . GLY A 1 156 ? -3.854 -3.807 -1.564 1.00 81.50 156 GLY A N 1
ATOM 1175 C CA . GLY A 1 156 ? -2.747 -3.114 -2.169 1.00 81.50 156 GLY A CA 1
ATOM 1176 C C . GLY A 1 156 ? -1.676 -4.039 -2.740 1.00 81.50 156 GLY A C 1
ATOM 1177 O O . GLY A 1 156 ? -1.330 -3.924 -3.913 1.00 81.50 156 GLY A O 1
ATOM 1178 N N . ASP A 1 157 ? -1.217 -4.998 -1.945 1.00 87.31 157 ASP A N 1
ATOM 1179 C CA . ASP A 1 157 ? -0.214 -5.987 -2.322 1.00 87.31 157 ASP A CA 1
ATOM 1180 C C . ASP A 1 157 ? -0.695 -6.834 -3.502 1.00 87.31 157 ASP A C 1
ATOM 1182 O O . ASP A 1 157 ? 0.069 -7.079 -4.431 1.00 87.31 157 ASP A O 1
ATOM 1186 N N . ILE A 1 158 ? -1.977 -7.222 -3.529 1.00 90.00 158 ILE A N 1
ATOM 1187 C CA . ILE A 1 158 ? -2.567 -7.940 -4.670 1.00 90.00 158 ILE A CA 1
ATOM 1188 C C . ILE A 1 158 ? -2.466 -7.104 -5.953 1.00 90.00 158 ILE A C 1
ATOM 1190 O O . ILE A 1 158 ? -2.108 -7.641 -7.002 1.00 90.00 158 ILE A O 1
ATOM 1194 N N . ILE A 1 159 ? -2.755 -5.800 -5.886 1.00 87.94 159 ILE A N 1
ATOM 1195 C CA . ILE A 1 159 ? -2.643 -4.893 -7.039 1.00 87.94 159 ILE A CA 1
ATOM 1196 C C . ILE A 1 159 ? -1.181 -4.754 -7.467 1.00 87.94 159 ILE A C 1
ATOM 1198 O O . ILE A 1 159 ? -0.893 -4.867 -8.657 1.00 87.94 159 ILE A O 1
ATOM 1202 N N . THR A 1 160 ? -0.263 -4.549 -6.522 1.00 88.75 160 THR A N 1
ATOM 1203 C CA . THR A 1 160 ? 1.176 -4.435 -6.795 1.00 88.75 160 THR A CA 1
ATOM 1204 C C . THR A 1 160 ? 1.707 -5.702 -7.456 1.00 88.75 160 THR A C 1
ATOM 1206 O O . THR A 1 160 ? 2.341 -5.629 -8.506 1.00 88.75 160 THR A O 1
ATOM 1209 N N . VAL A 1 161 ? 1.392 -6.875 -6.902 1.00 91.69 161 VAL A N 1
ATOM 1210 C CA . VAL A 1 161 ? 1.781 -8.170 -7.470 1.00 91.69 161 VAL A CA 1
ATOM 1211 C C . VAL A 1 161 ? 1.201 -8.332 -8.872 1.00 91.69 161 VAL A C 1
ATOM 1213 O O . VAL A 1 161 ? 1.937 -8.676 -9.792 1.00 91.69 161 VAL A O 1
ATOM 1216 N N . ALA A 1 162 ? -0.084 -8.036 -9.080 1.00 92.06 162 ALA A N 1
ATOM 1217 C CA . ALA A 1 162 ? -0.700 -8.131 -10.401 1.00 92.06 162 ALA A CA 1
ATOM 1218 C C . ALA A 1 162 ? -0.051 -7.179 -11.424 1.00 92.06 162 ALA A C 1
ATOM 1220 O O . ALA A 1 162 ? 0.189 -7.580 -12.562 1.00 92.06 162 ALA A O 1
ATOM 1221 N N . ALA A 1 163 ? 0.266 -5.945 -11.025 1.00 89.88 163 ALA A N 1
ATOM 1222 C CA . ALA A 1 163 ? 0.899 -4.947 -11.882 1.00 89.88 163 ALA A CA 1
ATOM 1223 C C . ALA A 1 163 ? 2.334 -5.343 -12.261 1.00 89.88 163 ALA A C 1
ATOM 1225 O O . ALA A 1 163 ? 2.696 -5.309 -13.439 1.00 89.88 163 ALA A O 1
ATOM 1226 N N . VAL A 1 164 ? 3.131 -5.781 -11.280 1.00 90.75 164 VAL A N 1
ATOM 1227 C CA . VAL A 1 164 ? 4.504 -6.253 -11.499 1.00 90.75 164 VAL A CA 1
ATOM 1228 C C . VAL A 1 164 ? 4.510 -7.497 -12.377 1.00 90.75 164 VAL A C 1
ATOM 1230 O O . VAL A 1 164 ? 5.230 -7.529 -13.371 1.00 90.75 164 VAL A O 1
ATOM 1233 N N . LEU A 1 165 ? 3.673 -8.495 -12.078 1.00 92.75 165 LEU A N 1
ATOM 1234 C CA . LEU A 1 165 ? 3.577 -9.701 -12.900 1.00 92.75 165 LEU A CA 1
ATOM 1235 C C . LEU A 1 165 ? 3.119 -9.381 -14.321 1.00 92.75 165 LEU A C 1
ATOM 1237 O O . LEU A 1 165 ? 3.709 -9.886 -15.272 1.00 92.75 165 LEU A O 1
ATOM 1241 N N . GLY A 1 166 ? 2.116 -8.516 -14.478 1.00 92.38 166 GLY A N 1
ATOM 1242 C CA . GLY A 1 166 ? 1.657 -8.061 -15.788 1.00 92.38 166 GLY A CA 1
ATOM 1243 C C . GLY A 1 166 ? 2.787 -7.442 -16.610 1.00 92.38 166 GLY A C 1
ATOM 1244 O O . GLY A 1 166 ? 2.956 -7.785 -17.779 1.00 92.38 166 GLY A O 1
ATOM 1245 N N . MET A 1 167 ? 3.612 -6.597 -15.989 1.00 90.62 167 MET A N 1
ATOM 1246 C CA . MET A 1 167 ? 4.786 -6.019 -16.641 1.00 90.62 167 MET A CA 1
ATOM 1247 C C . MET A 1 167 ? 5.867 -7.061 -16.947 1.00 90.62 167 MET A C 1
ATOM 1249 O O . MET A 1 167 ? 6.399 -7.053 -18.052 1.00 90.62 167 MET A O 1
ATOM 1253 N N . MET A 1 168 ? 6.157 -7.994 -16.039 1.00 92.44 168 MET A N 1
ATOM 1254 C CA . MET A 1 168 ? 7.124 -9.070 -16.293 1.00 92.44 168 MET A CA 1
ATOM 1255 C C . MET A 1 168 ? 6.719 -9.924 -17.502 1.00 92.44 168 MET A C 1
ATOM 1257 O O . MET A 1 168 ? 7.530 -10.144 -18.402 1.00 92.44 168 MET A O 1
ATOM 1261 N N . PHE A 1 169 ? 5.449 -10.336 -17.574 1.00 94.19 169 PHE A N 1
ATOM 1262 C CA . PHE A 1 169 ? 4.922 -11.080 -18.721 1.00 94.19 169 PHE A CA 1
ATOM 1263 C C . PHE A 1 169 ? 4.925 -10.260 -20.014 1.00 94.19 169 PHE A C 1
ATOM 1265 O O . PHE A 1 169 ? 5.134 -10.830 -21.085 1.00 94.19 169 PHE A O 1
ATOM 1272 N N . TRP A 1 170 ? 4.705 -8.946 -19.926 1.00 92.25 170 TRP A N 1
ATOM 1273 C CA . TRP A 1 170 ? 4.787 -8.044 -21.074 1.00 92.25 170 TRP A CA 1
ATOM 1274 C C . TRP A 1 170 ? 6.224 -7.860 -21.584 1.00 92.25 170 TRP A C 1
ATOM 1276 O O . TRP A 1 170 ? 6.426 -7.753 -22.791 1.00 92.25 170 TRP A O 1
ATOM 1286 N N . LEU A 1 171 ? 7.216 -7.853 -20.686 1.00 89.44 171 LEU A N 1
ATOM 1287 C CA . LEU A 1 171 ? 8.635 -7.762 -21.033 1.00 89.44 171 LEU A CA 1
ATOM 1288 C C . LEU A 1 171 ? 9.163 -9.067 -21.643 1.00 89.44 171 LEU A C 1
ATOM 1290 O O . LEU A 1 171 ? 9.684 -9.051 -22.755 1.00 89.44 171 LEU A O 1
ATOM 1294 N N . ASP A 1 172 ? 9.038 -10.186 -20.925 1.00 93.19 172 ASP A N 1
ATOM 1295 C CA . ASP A 1 172 ? 9.421 -11.511 -21.416 1.00 93.19 172 ASP A CA 1
ATOM 1296 C C . ASP A 1 172 ? 8.675 -12.612 -20.647 1.00 93.19 172 ASP A C 1
ATOM 1298 O O . ASP A 1 172 ? 9.010 -12.979 -19.514 1.00 93.19 172 ASP A O 1
ATOM 1302 N N . ALA A 1 173 ? 7.663 -13.193 -21.292 1.00 94.44 173 ALA A N 1
ATOM 1303 C CA . ALA A 1 173 ? 6.871 -14.274 -20.716 1.00 94.44 173 ALA A CA 1
ATOM 1304 C C . ALA A 1 173 ? 7.684 -15.555 -20.456 1.00 94.44 173 ALA A C 1
ATOM 1306 O O . ALA A 1 173 ? 7.403 -16.281 -19.500 1.00 94.44 173 ALA A O 1
ATOM 1307 N N . LYS A 1 174 ? 8.695 -15.844 -21.284 1.00 95.38 174 LYS A N 1
ATOM 1308 C CA . LYS A 1 174 ? 9.509 -17.056 -21.162 1.00 95.38 174 LYS A CA 1
ATOM 1309 C C . LYS A 1 174 ? 10.439 -16.941 -19.960 1.00 95.38 174 LYS A C 1
ATOM 1311 O O . LYS A 1 174 ? 10.485 -17.861 -19.145 1.00 95.38 174 LYS A O 1
ATOM 1316 N N . LEU A 1 175 ? 11.131 -15.810 -19.822 1.00 92.56 175 LEU A N 1
ATOM 1317 C CA . LEU A 1 175 ? 12.008 -15.539 -18.682 1.00 92.56 175 LEU A CA 1
ATOM 1318 C C . LEU A 1 175 ? 11.214 -15.501 -17.368 1.00 92.56 175 LEU A C 1
ATOM 1320 O O . LEU A 1 175 ? 11.638 -16.076 -16.367 1.00 92.56 175 LEU A O 1
ATOM 1324 N N . THR A 1 176 ? 10.022 -14.899 -17.398 1.00 94.38 176 THR A N 1
ATOM 1325 C CA . THR A 1 176 ? 9.102 -14.857 -16.254 1.00 94.38 176 THR A CA 1
ATOM 1326 C C . THR A 1 176 ? 8.701 -16.262 -15.806 1.00 94.38 176 THR A C 1
ATOM 1328 O O . THR A 1 176 ? 8.782 -16.574 -14.620 1.00 94.38 176 THR A O 1
ATOM 1331 N N . LEU A 1 177 ? 8.336 -17.151 -16.737 1.00 94.56 177 LEU A N 1
ATOM 1332 C CA . LEU A 1 177 ? 7.971 -18.530 -16.400 1.00 94.56 177 LEU A CA 1
ATOM 1333 C C . LEU A 1 177 ? 9.145 -19.305 -15.781 1.00 94.56 177 LEU A C 1
ATOM 1335 O O . LEU A 1 177 ? 8.946 -20.047 -14.821 1.00 94.56 177 LEU A O 1
ATOM 1339 N N . PHE A 1 178 ? 10.370 -19.093 -16.278 1.00 95.19 178 PHE A N 1
ATOM 1340 C CA . PHE A 1 178 ? 11.571 -19.654 -15.653 1.00 95.19 178 PHE A CA 1
ATOM 1341 C C . PHE A 1 178 ? 11.795 -19.120 -14.235 1.00 95.19 178 PHE A C 1
ATOM 1343 O O . PHE A 1 178 ? 12.144 -19.899 -13.351 1.00 95.19 178 PHE A O 1
ATOM 1350 N N . ALA A 1 179 ? 11.555 -17.830 -13.988 1.00 91.44 179 ALA A N 1
ATOM 1351 C CA . ALA A 1 179 ? 11.648 -17.264 -12.643 1.00 91.44 179 ALA A CA 1
ATOM 1352 C C . ALA A 1 179 ? 10.634 -17.912 -11.678 1.00 91.44 179 ALA A C 1
ATOM 1354 O O . ALA A 1 179 ? 10.968 -18.208 -10.531 1.00 91.44 179 ALA A O 1
ATOM 1355 N N . PHE A 1 180 ? 9.423 -18.221 -12.153 1.00 93.38 180 PHE A N 1
ATOM 1356 C CA . PHE A 1 180 ? 8.397 -18.890 -11.348 1.00 93.38 180 PHE A CA 1
ATOM 1357 C C . PHE A 1 180 ? 8.751 -20.320 -10.930 1.00 93.38 180 PHE A C 1
ATOM 1359 O O . PHE A 1 180 ? 8.267 -20.767 -9.891 1.00 93.38 180 PHE A O 1
ATOM 1366 N N . LEU A 1 181 ? 9.619 -21.030 -11.663 1.00 94.00 181 LEU A N 1
ATOM 1367 C CA . LEU A 1 181 ? 10.082 -22.361 -11.241 1.00 94.00 181 LEU A CA 1
ATOM 1368 C C . LEU A 1 181 ? 10.811 -22.339 -9.887 1.00 94.00 181 LEU A C 1
ATOM 1370 O O . LEU A 1 181 ? 10.863 -23.365 -9.213 1.00 94.00 181 LEU A O 1
ATOM 1374 N N . VAL A 1 182 ? 11.355 -21.190 -9.476 1.00 91.62 182 VAL A N 1
ATOM 1375 C CA . VAL A 1 182 ? 12.072 -21.034 -8.202 1.00 91.62 182 VAL A CA 1
ATOM 1376 C C . VAL A 1 182 ? 11.108 -20.900 -7.013 1.00 91.62 182 VAL A C 1
ATOM 1378 O O . VAL A 1 182 ? 11.484 -21.197 -5.881 1.00 91.62 182 VAL A O 1
ATOM 1381 N N . VAL A 1 183 ? 9.850 -20.506 -7.242 1.00 91.81 183 VAL A N 1
ATOM 1382 C CA . VAL A 1 183 ? 8.884 -20.229 -6.164 1.00 91.81 183 VAL A CA 1
ATOM 1383 C C . VAL A 1 183 ? 8.487 -21.491 -5.374 1.00 91.81 183 VAL A C 1
ATOM 1385 O O . VAL A 1 183 ? 8.599 -21.458 -4.149 1.00 91.81 183 VAL A O 1
ATOM 1388 N N . PRO A 1 184 ? 8.075 -22.619 -5.995 1.00 92.06 184 PRO A N 1
ATOM 1389 C CA . PRO A 1 184 ? 7.685 -23.823 -5.255 1.00 92.06 184 PRO A CA 1
ATOM 1390 C C . PRO A 1 184 ? 8.749 -24.380 -4.288 1.00 92.06 184 PRO A C 1
ATOM 1392 O O . PRO A 1 184 ? 8.391 -24.653 -3.143 1.00 92.06 184 PRO A O 1
ATOM 1395 N N . PRO A 1 185 ? 10.036 -24.543 -4.671 1.00 93.81 185 PRO A N 1
ATOM 1396 C CA . PRO A 1 185 ? 11.046 -25.052 -3.742 1.00 93.81 185 PRO A CA 1
ATOM 1397 C C . PRO A 1 185 ? 11.349 -24.076 -2.599 1.00 93.81 185 PRO A C 1
ATOM 1399 O O . PRO A 1 185 ? 11.636 -24.527 -1.496 1.00 93.81 185 PRO A O 1
ATOM 1402 N N . LEU A 1 186 ? 11.243 -22.762 -2.829 1.00 92.12 186 LEU A N 1
ATOM 1403 C CA . LEU A 1 186 ? 11.375 -21.754 -1.771 1.00 92.12 186 LEU A CA 1
ATOM 1404 C C . LEU A 1 186 ? 10.265 -21.885 -0.727 1.00 92.12 186 LEU A C 1
ATOM 1406 O O . LEU A 1 186 ? 10.546 -21.909 0.466 1.00 92.12 186 LEU A O 1
ATOM 1410 N N . VAL A 1 187 ? 9.015 -22.005 -1.180 1.00 93.50 187 VAL A N 1
ATOM 1411 C CA . VAL A 1 187 ? 7.855 -22.164 -0.290 1.00 93.50 187 VAL A CA 1
ATOM 1412 C C . VAL A 1 187 ? 7.899 -23.502 0.449 1.00 93.50 187 VAL A C 1
ATOM 1414 O O . VAL A 1 187 ? 7.448 -23.577 1.579 1.00 93.50 187 VAL A O 1
ATOM 1417 N N . ALA A 1 188 ? 8.454 -24.553 -0.159 1.00 93.69 188 ALA A N 1
ATOM 1418 C CA . ALA A 1 188 ? 8.591 -25.858 0.486 1.00 93.69 188 ALA A CA 1
ATOM 1419 C C . ALA A 1 188 ? 9.698 -25.918 1.560 1.00 93.69 188 ALA A C 1
ATOM 1421 O O . ALA A 1 188 ? 9.710 -26.855 2.356 1.00 93.69 188 ALA A O 1
ATOM 1422 N N . LEU A 1 189 ? 10.648 -24.975 1.552 1.00 91.94 189 LEU A N 1
ATOM 1423 C CA . LEU A 1 189 ? 11.768 -24.918 2.500 1.00 91.94 189 LEU A CA 1
ATOM 1424 C C . LEU A 1 189 ? 11.431 -24.127 3.780 1.00 91.94 189 LEU A C 1
ATOM 1426 O O . LEU A 1 189 ? 12.090 -24.325 4.801 1.00 91.94 189 LEU A O 1
ATOM 1430 N N . VAL A 1 190 ? 10.454 -23.218 3.705 1.00 80.19 190 VAL A N 1
ATOM 1431 C CA . VAL A 1 190 ? 9.976 -22.370 4.815 1.00 80.19 190 VAL A CA 1
ATOM 1432 C C . VAL A 1 190 ? 8.846 -23.069 5.560 1.00 80.19 190 VAL A C 1
ATOM 1434 O O . VAL A 1 190 ? 8.893 -23.059 6.809 1.00 80.19 190 VAL A O 1
#

Sequence (190 aa):
MTSTASEIDLAGGRGADVALARRLLAYLGAHKRLFALALLLYPLGALSVVIPPFLVREILDVVIPGRDLGLLHLFAGLYLGALFLEYASGFASLQAMSVLGQRAMRTLRSDLFAKVQKLPAAYFDRTPSGRILTRLTNDVEALSEVFATGAVTVLGDIITVAAVLGMMFWLDAKLTLFAFLVVPPLVALV

Mean predicted aligned error: 8.93 Å

Solvent-accessible surface area (backbone atoms only — not comparable to full-atom values): 10274 Å² total; per-residue (Å²): 141,88,88,72,83,80,73,74,75,83,72,73,47,74,67,55,56,51,54,51,50,54,57,51,48,50,49,49,56,74,44,49,67,44,53,50,49,22,66,55,29,33,56,56,15,33,56,28,66,50,46,49,63,53,48,51,48,49,42,63,71,48,29,58,78,65,66,40,64,68,59,45,52,51,49,52,50,51,40,53,51,33,50,50,48,22,53,52,23,45,50,52,19,52,50,31,27,52,54,46,25,53,53,30,41,53,52,52,44,51,55,51,50,60,50,58,75,71,55,60,69,73,56,58,79,77,39,60,68,66,59,55,49,46,49,58,49,52,56,47,44,58,54,31,44,49,61,32,53,46,52,59,48,53,57,37,49,53,51,27,50,50,46,47,50,53,48,41,46,71,74,39,49,69,63,44,54,58,58,54,66,54,49,62,64,55,64,73,73,109

Radius of gyration: 24.82 Å; Cα contacts (8 Å, |Δi|>4): 122; chains: 1; bounding box: 52×46×69 Å

pLDDT: mean 82.75, std 12.72, range [38.56, 95.38]

Foldseek 3Di:
DDDDVPPPPPPCDPVVVVVVLVVLVVLLVVVVVLVVLLLVLLLQ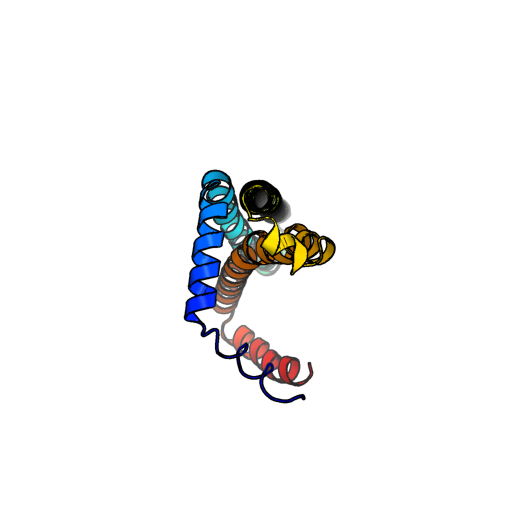LLLLVLLQVVLVCCCVPPCVVVVPVVSVVVSVVVNVVSVCSNVVSVVSSLVSLVVSLVSSLVVQLVVLVVVVVPDDPVVCVVDPPVNSVCCSPPVSNVSSCCPSPNPSVVVSVVSSVVSNLVSVCVVPVVVSVVVVVVVVVVVVVD

Secondary structure (DSSP, 8-state):
--SSSSSSSS---HHHHHHHHHHHHHHHGGGHHHHHHHHHHHHHHHHHTTHHHHHHHHIIIIIHHHT-HHHHHHHHHHHHHHHHHHHHHHHHHHHHHHHHHHHHHHHHHHHHHHHHTTS-HHHHHHS-HHHHHHIIIIIHHHHHHIIIIIHHHHHHHHHHHHHHHHHHHHHHHHHHHHHHTTHHHHHHH-

Nearest PDB structures (foldseek):
  6bpp-assembly1_B  TM=8.814E-01  e=7.671E-05  Escherichia coli CFT073
  7sel-assembly1_B  TM=8.770E-01  e=9.362E-05  Escherichia coli
  7sel-assembly1_A  TM=8.768E-01  e=1.034E-04  Escherichia coli
  8t46-assembly1_B  TM=8.464E-01  e=2.294E-04  Homo sapiens
  8t4h-assembly1_B  TM=9.316E-01  e=2.050E-03  Homo sapiens